Protein AF-A0A6G0XNE3-F1 (afdb_monomer)

Secondary structure (DSSP, 8-state):
--SSS-S-TT-S--TTT-HHHHHHHHHHHHHHHHHHHHHHHT-SSPPPHHHHHHHHHHHHHHHHHHHHHHHHHHHHHGGG--TTS-HHHHHHHHHHHHHHHHHHHHHHHHHHHHHHHHHTT-HHHHSTT--TTTTPHHHHHHHHHHHHHHHHHHHHHHHHHHHHTHHHHHHHHHHHHGGGTT-HHHHHHIIIIIHHHHHHHHHHHHHHHHHHHHHHHHS-------------------------

InterPro domains:
  IPR022127 Store-operated calcium entry regulator STIMATE/YPL162C [PF12400] (88-213)
  IPR022127 Store-operated calcium entry regulator STIMATE/YPL162C [PTHR31735] (9-216)

Radius of gyration: 27.49 Å; Cα contacts (8 Å, |Δi|>4): 125; chains: 1; bounding box: 91×37×98 Å

Sequence (244 aa):
MDRIRYMDEHDKCLLLTDGFSRCIQLLLGVCAIGVLFVKREMETPKRRFNVWMFDVSKQGLGALFVHVVNIFLSILMTERSSADDDECAIYFVTFLIDVTLGTVLVLIFLTQVKHLAKFMGWTSIIESGEYGSPPQIIIWLKQFASYLVILIAMKFVVTVLVYVLYVPLAEGSTYIFSIFHHHRHAELVVVMILGPCVVNIVQFWVLDNYLKHVVSLSKPTSPIRVPADDSLDTDTSSTTPLLL

Structure (mmCIF, N/CA/C/O backbone):
data_AF-A0A6G0XNE3-F1
#
_entry.id   AF-A0A6G0XNE3-F1
#
loop_
_atom_site.group_PDB
_atom_site.id
_atom_site.type_symbol
_atom_site.label_atom_id
_atom_site.label_alt_id
_atom_site.label_comp_id
_atom_site.label_asym_id
_atom_site.label_entity_id
_atom_site.label_seq_id
_atom_site.pdbx_PDB_ins_code
_atom_site.Cartn_x
_atom_site.Cartn_y
_atom_site.Cartn_z
_atom_site.occupancy
_atom_site.B_iso_or_equiv
_atom_site.auth_seq_id
_atom_site.auth_comp_id
_atom_site.auth_asym_id
_atom_site.auth_atom_id
_atom_site.pdbx_PDB_model_num
ATOM 1 N N . MET A 1 1 ? 28.580 22.413 -32.127 1.00 42.66 1 MET A N 1
ATOM 2 C CA . MET A 1 1 ? 27.678 23.082 -31.173 1.00 42.66 1 MET A CA 1
ATOM 3 C C . MET A 1 1 ? 26.216 22.723 -31.458 1.00 42.66 1 MET A C 1
ATOM 5 O O . MET A 1 1 ? 25.368 23.562 -31.245 1.00 42.66 1 MET A O 1
ATOM 9 N N . ASP A 1 2 ? 25.897 21.473 -31.841 1.00 43.88 2 ASP A N 1
ATOM 10 C CA . ASP A 1 2 ? 24.518 21.060 -32.179 1.00 43.88 2 ASP A CA 1
ATOM 11 C C . ASP A 1 2 ? 24.254 19.590 -31.802 1.00 43.88 2 ASP A C 1
ATOM 13 O O . ASP A 1 2 ? 24.014 18.731 -32.642 1.00 43.88 2 ASP A O 1
ATOM 17 N N . ARG A 1 3 ? 24.344 19.277 -30.504 1.00 39.25 3 ARG A N 1
ATOM 18 C CA . ARG A 1 3 ? 23.878 17.997 -29.926 1.00 39.25 3 ARG A CA 1
ATOM 19 C C . ARG A 1 3 ? 23.020 18.236 -28.673 1.00 39.25 3 ARG A C 1
ATOM 21 O O . ARG A 1 3 ? 23.044 17.448 -27.743 1.00 39.25 3 ARG A O 1
ATOM 28 N N . ILE A 1 4 ? 22.337 19.386 -28.616 1.00 46.09 4 ILE A N 1
ATOM 29 C CA . ILE A 1 4 ? 21.565 19.837 -27.438 1.00 46.09 4 ILE A CA 1
ATOM 30 C C . ILE A 1 4 ? 20.092 20.152 -27.800 1.00 46.09 4 ILE A C 1
ATOM 32 O O . ILE A 1 4 ? 19.310 20.517 -26.938 1.00 46.09 4 ILE A O 1
ATOM 36 N N . ARG A 1 5 ? 19.655 19.973 -29.060 1.00 41.16 5 ARG A N 1
ATOM 37 C CA . ARG A 1 5 ? 18.297 20.374 -29.507 1.00 41.16 5 ARG A CA 1
ATOM 38 C C . ARG A 1 5 ? 17.442 19.251 -30.128 1.00 41.16 5 ARG A C 1
ATOM 40 O O . ARG A 1 5 ? 16.436 19.546 -30.750 1.00 41.16 5 ARG A O 1
ATOM 47 N N . TYR A 1 6 ? 17.822 17.981 -29.980 1.00 38.50 6 TYR A N 1
ATOM 48 C CA . TYR A 1 6 ? 17.061 16.845 -30.544 1.00 38.50 6 TYR A CA 1
ATOM 49 C C . TYR A 1 6 ? 16.832 15.689 -29.556 1.00 38.50 6 TYR A C 1
ATOM 51 O O . TYR A 1 6 ? 16.434 14.604 -29.963 1.00 38.50 6 TYR A O 1
ATOM 59 N N . MET A 1 7 ? 17.087 15.911 -28.262 1.00 36.56 7 MET A N 1
ATOM 60 C CA . MET A 1 7 ? 16.507 15.072 -27.210 1.00 36.56 7 MET A CA 1
ATOM 61 C C . MET A 1 7 ? 15.186 15.726 -26.833 1.00 36.56 7 MET A C 1
ATOM 63 O O . MET A 1 7 ? 15.129 16.689 -26.072 1.00 36.56 7 MET A O 1
ATOM 67 N N . ASP A 1 8 ? 14.208 15.261 -27.591 1.00 37.06 8 ASP A N 1
ATOM 68 C CA . ASP A 1 8 ? 12.788 15.540 -27.621 1.00 37.06 8 ASP A CA 1
ATOM 69 C C . ASP A 1 8 ? 12.174 15.912 -26.262 1.00 37.06 8 ASP A C 1
ATOM 71 O O . ASP A 1 8 ? 12.510 15.359 -25.214 1.00 37.06 8 ASP A O 1
ATOM 75 N N . GLU A 1 9 ? 11.210 16.830 -26.298 1.00 41.34 9 GLU A N 1
ATOM 76 C CA . GLU A 1 9 ? 10.396 17.277 -25.161 1.00 41.34 9 GLU A CA 1
ATOM 77 C C . GLU A 1 9 ? 9.498 16.166 -24.563 1.00 41.34 9 GLU A C 1
ATOM 79 O O . GLU A 1 9 ? 8.674 16.445 -23.692 1.00 41.34 9 GLU A O 1
ATOM 84 N N . HIS A 1 10 ? 9.672 14.909 -24.980 1.00 42.53 10 HIS A N 1
ATOM 85 C CA . HIS A 1 10 ? 8.890 13.747 -24.562 1.00 42.53 10 HIS A CA 1
ATOM 86 C C . HIS A 1 10 ? 9.431 12.983 -23.338 1.00 42.53 10 HIS A C 1
ATOM 88 O O . HIS A 1 10 ? 8.663 12.233 -22.740 1.00 42.53 10 HIS A O 1
ATOM 94 N N . ASP A 1 11 ? 10.669 13.224 -22.889 1.00 41.00 11 ASP A N 1
ATOM 95 C CA . ASP A 1 11 ? 11.307 12.432 -21.814 1.00 41.00 11 ASP A CA 1
ATOM 96 C C . ASP A 1 11 ? 11.514 13.205 -20.501 1.00 41.00 11 ASP A C 1
ATOM 98 O O . ASP A 1 11 ? 12.483 13.013 -19.763 1.00 41.00 11 ASP A O 1
ATOM 102 N N . LYS A 1 12 ? 10.591 14.102 -20.147 1.00 41.53 12 LYS A N 1
ATOM 103 C CA . LYS A 1 12 ? 10.475 14.516 -18.741 1.00 41.53 12 LYS A CA 1
ATOM 104 C C . LYS A 1 12 ? 9.576 13.514 -18.047 1.00 41.53 12 LYS A C 1
ATOM 106 O O . LYS A 1 12 ? 8.375 13.549 -18.275 1.00 41.53 12 LYS A O 1
ATOM 111 N N . CYS A 1 13 ? 10.163 12.663 -17.202 1.00 50.88 13 CYS A N 1
ATOM 112 C CA . CYS A 1 13 ? 9.479 11.741 -16.292 1.00 50.88 13 CYS A CA 1
ATOM 113 C C . CYS A 1 13 ? 8.189 12.380 -15.729 1.00 50.88 13 CYS A C 1
ATOM 115 O O . CYS A 1 13 ? 8.207 13.187 -14.796 1.00 50.88 13 CYS A O 1
ATOM 117 N N . LEU A 1 14 ? 7.060 12.066 -16.372 1.00 48.09 14 LEU A N 1
ATOM 118 C CA . LEU A 1 14 ? 5.785 12.796 -16.293 1.00 48.09 14 LEU A CA 1
ATOM 119 C C . LEU A 1 14 ? 4.886 12.252 -15.171 1.00 48.09 14 LEU A C 1
ATOM 121 O O . LEU A 1 14 ? 3.676 12.471 -15.145 1.00 48.09 14 LEU A O 1
ATOM 125 N N . LEU A 1 15 ? 5.492 11.544 -14.217 1.00 48.34 15 LEU A N 1
ATOM 126 C CA . LEU A 1 15 ? 4.816 10.725 -13.211 1.00 48.34 15 LEU A CA 1
ATOM 127 C C . LEU A 1 15 ? 4.037 11.566 -12.177 1.00 48.34 15 LEU A C 1
ATOM 129 O O . LEU A 1 15 ? 3.057 11.090 -11.604 1.00 48.34 15 LEU A O 1
ATOM 133 N N . LEU A 1 16 ? 4.420 12.836 -11.982 1.00 43.28 16 LEU A N 1
ATOM 134 C CA . LEU A 1 16 ? 3.799 13.754 -11.012 1.00 43.28 16 LEU A CA 1
ATOM 135 C C . LEU A 1 16 ? 2.975 14.894 -11.637 1.00 43.28 16 LEU A C 1
ATOM 137 O O . LEU A 1 16 ? 2.116 15.470 -10.965 1.00 43.28 16 LEU A O 1
ATOM 141 N N . THR A 1 17 ? 3.202 15.241 -12.906 1.00 47.09 17 THR A N 1
ATOM 142 C CA . THR A 1 17 ? 2.634 16.472 -13.491 1.00 47.09 17 THR A CA 1
ATOM 143 C C . THR A 1 17 ? 1.453 16.209 -14.423 1.00 47.09 17 THR A C 1
ATOM 145 O O . THR A 1 17 ? 0.599 17.093 -14.561 1.00 47.09 17 THR A O 1
ATOM 148 N N . ASP A 1 18 ? 1.312 14.997 -14.966 1.00 66.38 18 ASP A N 1
ATOM 149 C CA . ASP A 1 18 ? 0.219 14.689 -15.887 1.00 66.38 18 ASP A CA 1
ATOM 150 C C . ASP A 1 18 ? -1.149 14.642 -15.180 1.00 66.38 18 ASP A C 1
ATOM 152 O O . ASP A 1 18 ? -1.324 14.016 -14.129 1.00 66.38 18 ASP A O 1
ATOM 156 N N . GLY A 1 19 ? -2.149 15.308 -15.762 1.00 73.75 19 GLY A N 1
ATOM 157 C CA . GLY A 1 19 ? -3.532 15.269 -15.275 1.00 73.75 19 GLY A CA 1
ATOM 158 C C . GLY A 1 19 ? -4.128 13.865 -15.329 1.00 73.75 19 GLY A C 1
ATOM 159 O O . GLY A 1 19 ? -4.957 13.513 -14.488 1.00 73.75 19 GLY A O 1
ATOM 160 N N . PHE A 1 20 ? -3.646 13.046 -16.263 1.00 74.81 20 PHE A N 1
ATOM 161 C CA . PHE A 1 20 ? -4.049 11.656 -16.409 1.00 74.81 20 PHE A CA 1
ATOM 162 C C . PHE A 1 20 ? -3.670 10.800 -15.190 1.00 74.81 20 PHE A C 1
ATOM 164 O O . PHE A 1 20 ? -4.536 10.137 -14.621 1.00 74.81 20 PHE A O 1
ATOM 171 N N . SER A 1 21 ? -2.422 10.883 -14.712 1.00 73.06 21 SER A N 1
ATOM 172 C CA . SER A 1 21 ? -1.950 10.134 -13.532 1.00 73.06 21 SER A CA 1
ATOM 173 C C . SER A 1 21 ? -2.769 10.466 -12.276 1.00 73.06 21 SER A C 1
ATOM 175 O O . SER A 1 21 ? -3.230 9.572 -11.561 1.00 73.06 21 SER A O 1
ATOM 177 N N . ARG A 1 22 ? -3.067 11.757 -12.059 1.00 79.75 22 ARG A N 1
ATOM 178 C CA . ARG A 1 22 ? -3.936 12.205 -10.954 1.00 79.75 22 ARG A CA 1
ATOM 179 C C . ARG A 1 22 ? -5.356 11.651 -11.067 1.00 79.75 22 ARG A C 1
ATOM 181 O O . ARG A 1 22 ? -5.943 11.271 -10.056 1.00 79.75 22 ARG A O 1
ATOM 188 N N . CYS A 1 23 ? -5.901 11.589 -12.281 1.00 83.75 23 CYS A N 1
ATOM 189 C CA . CYS A 1 23 ? -7.219 11.010 -12.534 1.00 83.75 23 CYS A CA 1
ATOM 190 C C . CYS A 1 23 ? -7.255 9.519 -12.170 1.00 83.75 23 CYS A C 1
ATOM 192 O O . CYS A 1 23 ? -8.154 9.087 -11.450 1.00 83.75 23 CYS A O 1
ATOM 194 N N . ILE A 1 24 ? -6.246 8.749 -12.589 1.00 81.25 24 ILE A N 1
ATOM 195 C CA . ILE A 1 24 ? -6.140 7.318 -12.272 1.00 81.25 24 ILE A CA 1
ATOM 196 C C . ILE A 1 24 ? -5.999 7.087 -10.765 1.00 81.25 24 ILE A C 1
ATOM 198 O O . ILE A 1 24 ? -6.706 6.248 -10.210 1.00 81.25 24 ILE A O 1
ATOM 202 N N . GLN A 1 25 ? -5.152 7.852 -10.074 1.00 83.25 25 GLN A N 1
ATOM 203 C CA . GLN A 1 25 ? -5.008 7.746 -8.618 1.00 83.25 25 GLN A CA 1
ATOM 204 C C . GLN A 1 25 ? -6.313 8.060 -7.878 1.00 83.25 25 GLN A C 1
ATOM 206 O O . GLN A 1 25 ? -6.687 7.341 -6.949 1.00 83.25 25 GLN A O 1
ATOM 211 N N . LEU A 1 26 ? -7.036 9.100 -8.306 1.00 85.94 26 LEU A N 1
ATOM 212 C CA . LEU A 1 26 ? -8.335 9.437 -7.729 1.00 85.94 26 LEU A CA 1
ATOM 213 C C . LEU A 1 26 ? -9.356 8.322 -7.978 1.00 85.94 26 LEU A C 1
ATOM 215 O O . LEU A 1 26 ? -10.065 7.927 -7.054 1.00 85.94 26 LEU A O 1
ATOM 219 N N . LEU A 1 27 ? -9.403 7.788 -9.200 1.00 86.31 27 LEU A N 1
ATOM 220 C CA . LEU A 1 27 ? -10.291 6.690 -9.567 1.00 86.31 27 LEU A CA 1
ATOM 221 C C . LEU A 1 27 ? -10.014 5.444 -8.719 1.00 86.31 27 LEU A C 1
ATOM 223 O O . LEU A 1 27 ? -10.947 4.871 -8.161 1.00 86.31 27 LEU A O 1
ATOM 227 N N . LEU A 1 28 ? -8.744 5.069 -8.550 1.00 85.44 28 LEU A N 1
ATOM 228 C CA . LEU A 1 28 ? -8.327 3.965 -7.682 1.00 85.44 28 LEU A CA 1
ATOM 229 C C . LEU A 1 28 ? -8.783 4.182 -6.235 1.00 85.44 28 LEU A C 1
ATOM 231 O O . LEU A 1 28 ? -9.315 3.262 -5.614 1.00 85.44 28 LEU A O 1
ATOM 235 N N . GLY A 1 29 ? -8.634 5.403 -5.713 1.00 87.56 29 GLY A N 1
ATOM 236 C CA . GLY A 1 29 ? -9.112 5.771 -4.380 1.00 87.56 29 GLY A CA 1
ATOM 237 C C . GLY A 1 29 ? -10.631 5.640 -4.237 1.00 87.56 29 GLY A C 1
ATOM 238 O O . GLY A 1 29 ? -11.112 5.057 -3.264 1.00 87.56 29 GLY A O 1
ATOM 239 N N . VAL A 1 30 ? -11.394 6.117 -5.225 1.00 90.06 30 VAL A N 1
ATOM 240 C CA . VAL A 1 30 ? -12.862 5.995 -5.253 1.00 90.06 30 VAL A CA 1
ATOM 241 C C . VAL A 1 30 ? -13.288 4.529 -5.320 1.00 90.06 30 VAL A C 1
ATOM 243 O O . VAL A 1 30 ? -14.157 4.116 -4.553 1.00 90.06 30 VAL A O 1
ATOM 246 N N . CYS A 1 31 ? -12.658 3.725 -6.178 1.00 88.69 31 CYS A N 1
ATOM 247 C CA . CYS A 1 31 ? -12.924 2.292 -6.275 1.00 88.69 31 CYS A CA 1
ATOM 248 C C . CYS A 1 31 ? -12.619 1.569 -4.956 1.00 88.69 31 CYS A C 1
ATOM 250 O O . CYS A 1 31 ? -13.449 0.791 -4.487 1.00 88.69 31 CYS A O 1
ATOM 252 N N . ALA A 1 32 ? -11.480 1.856 -4.320 1.00 87.62 32 ALA A N 1
ATOM 253 C CA . ALA A 1 32 ? -11.099 1.254 -3.043 1.00 87.62 32 ALA A CA 1
ATOM 254 C C . ALA A 1 32 ? -12.105 1.583 -1.927 1.00 87.62 32 ALA A C 1
ATOM 256 O O . ALA A 1 32 ? -12.583 0.683 -1.234 1.00 87.62 32 ALA A O 1
ATOM 257 N N . ILE A 1 33 ? -12.489 2.856 -1.786 1.00 89.88 33 ILE A N 1
ATOM 258 C CA . ILE A 1 33 ? -13.504 3.278 -0.808 1.00 89.88 33 ILE A CA 1
ATOM 259 C C . ILE A 1 33 ? -14.860 2.638 -1.131 1.00 89.88 33 ILE A C 1
ATOM 261 O O . ILE A 1 33 ? -15.540 2.159 -0.223 1.00 89.88 33 ILE A O 1
ATOM 265 N N . GLY A 1 34 ? -15.236 2.584 -2.411 1.00 91.31 34 GLY A N 1
ATOM 266 C CA . GLY A 1 34 ? -16.466 1.950 -2.881 1.00 91.31 34 GLY A CA 1
ATOM 267 C C . GLY A 1 34 ? -16.545 0.472 -2.501 1.00 91.31 34 GLY A C 1
ATOM 268 O O . GLY A 1 34 ? -17.552 0.042 -1.941 1.00 91.31 34 GLY A O 1
ATOM 269 N N . VAL A 1 35 ? -15.468 -0.293 -2.708 1.00 89.75 35 VAL A N 1
ATOM 270 C CA . VAL A 1 35 ? -15.396 -1.706 -2.294 1.00 89.75 35 VAL A CA 1
ATOM 271 C C . VAL A 1 35 ? -15.549 -1.846 -0.780 1.00 89.75 35 VAL A C 1
ATOM 273 O O . VAL A 1 35 ? -16.323 -2.685 -0.323 1.00 89.75 35 VAL A O 1
ATOM 276 N N . LEU A 1 36 ? -14.869 -1.015 0.015 1.00 89.62 36 LEU A N 1
ATOM 277 C CA . LEU A 1 36 ? -14.983 -1.051 1.480 1.00 89.62 36 LEU A CA 1
ATOM 278 C C . LEU A 1 36 ? -16.383 -0.657 1.972 1.00 89.62 36 LEU A C 1
ATOM 280 O O . LEU A 1 36 ? -16.854 -1.179 2.986 1.00 89.62 36 LEU A O 1
ATOM 284 N N . PHE A 1 37 ? -17.062 0.239 1.257 1.00 92.12 37 PHE A N 1
ATOM 285 C CA . PHE A 1 37 ? -18.440 0.618 1.546 1.00 92.12 37 PHE A CA 1
ATOM 286 C C . PHE A 1 37 ? -19.418 -0.516 1.221 1.00 92.12 37 PHE A C 1
ATOM 288 O O . PHE A 1 37 ? -20.213 -0.894 2.078 1.00 92.12 37 PHE A O 1
ATOM 295 N N . VAL A 1 38 ? -19.327 -1.117 0.030 1.00 91.25 38 VAL A N 1
ATOM 296 C CA . VAL A 1 38 ? -20.145 -2.287 -0.345 1.00 91.25 38 VAL A CA 1
ATOM 297 C C . VAL A 1 38 ? -19.921 -3.422 0.647 1.00 91.25 38 VAL A C 1
ATOM 299 O O . VAL A 1 38 ? -20.878 -3.995 1.164 1.00 91.25 38 VAL A O 1
ATOM 302 N N . LYS A 1 39 ? -18.659 -3.691 0.991 1.00 89.19 39 LYS A N 1
ATOM 303 C CA . LYS A 1 39 ? -18.300 -4.690 1.992 1.00 89.19 39 LYS A CA 1
ATOM 304 C C . LYS A 1 39 ? -18.997 -4.426 3.320 1.00 89.19 39 LYS A C 1
ATOM 306 O O . LYS A 1 39 ? -19.573 -5.359 3.865 1.00 89.19 39 LYS A O 1
ATOM 311 N N . ARG A 1 40 ? -18.991 -3.179 3.811 1.00 90.50 40 ARG A N 1
ATOM 312 C CA . ARG A 1 40 ? -19.693 -2.773 5.039 1.00 90.50 40 ARG A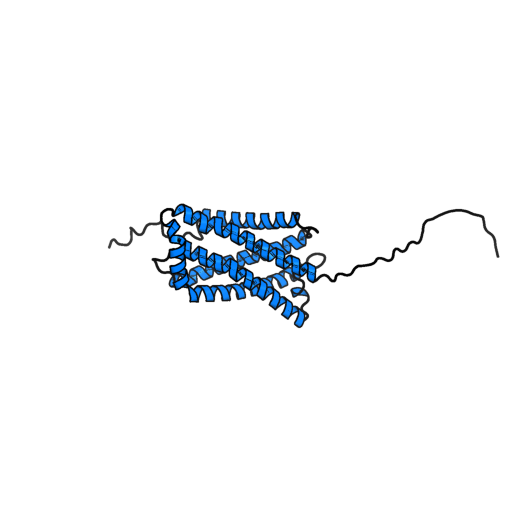 CA 1
ATOM 313 C C . ARG A 1 40 ? -21.185 -3.112 4.989 1.00 90.50 40 ARG A C 1
ATOM 315 O O . ARG A 1 40 ? -21.732 -3.576 5.987 1.00 90.50 40 ARG A O 1
ATOM 322 N N . GLU A 1 41 ? -21.846 -2.847 3.866 1.00 89.62 41 GLU A N 1
ATOM 323 C CA . GLU A 1 41 ? -23.276 -3.135 3.686 1.00 89.62 41 GLU A CA 1
ATOM 324 C C . GLU A 1 41 ? -23.573 -4.641 3.676 1.00 89.62 41 GLU A C 1
ATOM 326 O O . GLU A 1 41 ? -24.639 -5.057 4.121 1.00 89.62 41 GLU A O 1
ATOM 331 N N . MET A 1 42 ? -22.609 -5.460 3.251 1.00 88.81 42 MET A N 1
ATOM 332 C CA . MET A 1 42 ? -22.695 -6.922 3.292 1.00 88.81 42 MET A CA 1
ATOM 333 C C . MET A 1 42 ? -22.342 -7.522 4.666 1.00 88.81 42 MET A C 1
ATOM 335 O O . MET A 1 42 ? -22.452 -8.733 4.854 1.00 88.81 42 MET A O 1
ATOM 339 N N . GLU A 1 43 ? -21.897 -6.724 5.643 1.00 84.50 43 GLU A N 1
ATOM 340 C CA . GLU A 1 43 ? -21.526 -7.239 6.964 1.00 84.50 43 GLU A CA 1
ATOM 341 C C . GLU A 1 43 ? -22.746 -7.545 7.840 1.00 84.50 43 GLU A C 1
ATOM 343 O O . GLU A 1 43 ? -23.565 -6.675 8.134 1.00 84.50 43 GLU A O 1
ATOM 348 N N . THR A 1 44 ? -22.787 -8.758 8.390 1.00 80.75 44 THR A N 1
ATOM 349 C CA . THR A 1 44 ? -23.731 -9.165 9.440 1.00 80.75 44 THR A CA 1
ATOM 350 C C . THR A 1 44 ? -22.973 -9.540 10.725 1.00 80.75 44 THR A C 1
ATOM 352 O O . THR A 1 44 ? -22.249 -10.538 10.702 1.00 80.75 44 THR A O 1
ATOM 355 N N . PRO A 1 45 ? -23.103 -8.801 11.851 1.00 83.38 45 PRO A N 1
ATOM 356 C CA . PRO A 1 45 ? -23.804 -7.524 12.030 1.00 83.38 45 PRO A CA 1
ATOM 357 C C . PRO A 1 45 ? -23.039 -6.332 11.427 1.00 83.38 45 PRO A C 1
ATOM 359 O O . PRO A 1 45 ? -21.807 -6.311 11.391 1.00 83.38 45 PRO A O 1
ATOM 362 N N . LYS A 1 46 ? -23.782 -5.307 11.001 1.00 83.31 46 LYS A N 1
ATOM 363 C CA . LYS A 1 46 ? -23.245 -4.118 10.326 1.00 83.31 46 LYS A CA 1
ATOM 364 C C . LYS A 1 46 ? -22.444 -3.224 11.278 1.00 83.31 46 LYS A C 1
ATOM 366 O O . LYS A 1 46 ? -22.961 -2.786 12.311 1.00 83.31 46 LYS A O 1
ATOM 371 N N . ARG A 1 47 ? -21.196 -2.884 10.922 1.00 82.81 47 ARG A N 1
ATOM 372 C CA . ARG A 1 47 ? -20.353 -1.979 11.728 1.00 82.81 47 ARG A CA 1
ATOM 373 C C . ARG A 1 47 ? -20.946 -0.564 11.778 1.00 82.81 47 ARG A C 1
ATOM 375 O O . ARG A 1 47 ? -21.375 0.004 10.762 1.00 82.81 47 ARG A O 1
ATOM 382 N N . ARG A 1 48 ? -20.940 0.039 12.974 1.00 86.31 48 ARG A N 1
ATOM 383 C CA . ARG A 1 48 ? -21.365 1.435 13.186 1.00 86.31 48 ARG A CA 1
ATOM 384 C C . ARG A 1 48 ? -20.575 2.359 12.259 1.00 86.31 48 ARG A C 1
ATOM 386 O O . ARG A 1 48 ? -19.356 2.236 12.164 1.00 86.31 48 ARG A O 1
ATOM 393 N N . PHE A 1 49 ? -21.271 3.281 11.594 1.00 86.56 49 PHE A N 1
ATOM 394 C CA . PHE A 1 49 ? -20.681 4.127 10.551 1.00 86.56 49 PHE A CA 1
ATOM 395 C C . PHE A 1 49 ? -19.472 4.925 11.052 1.00 86.56 49 PHE A C 1
ATOM 397 O O . PHE A 1 49 ? -18.443 4.949 10.391 1.00 86.56 49 PHE A O 1
ATOM 404 N N . ASN A 1 50 ? -19.555 5.484 12.262 1.00 85.81 50 ASN A N 1
ATOM 405 C CA . ASN A 1 50 ? -18.467 6.277 12.836 1.00 85.81 50 ASN A CA 1
ATOM 406 C C . ASN A 1 50 ? -17.180 5.453 12.990 1.00 85.81 50 ASN A C 1
ATOM 408 O O . ASN A 1 50 ? -16.118 5.899 12.579 1.00 85.81 50 ASN A O 1
ATOM 412 N N . VAL A 1 51 ? -17.280 4.230 13.525 1.00 84.81 51 VAL A N 1
ATOM 413 C CA . VAL A 1 51 ? -16.128 3.328 13.713 1.00 84.81 51 VAL A CA 1
ATOM 414 C C . VAL A 1 51 ? -15.532 2.937 12.363 1.00 84.81 51 VAL A C 1
ATOM 416 O O . VAL A 1 51 ? -14.324 3.033 12.175 1.00 84.81 51 VAL A O 1
ATOM 419 N N . TRP A 1 52 ? -16.390 2.575 11.404 1.00 88.31 52 TRP A N 1
ATOM 420 C CA . TRP A 1 52 ? -15.961 2.268 10.041 1.00 88.31 52 TRP A CA 1
ATOM 421 C C . TRP A 1 52 ? -15.216 3.444 9.399 1.00 88.31 52 TRP A C 1
ATOM 423 O O . TRP A 1 52 ? -14.148 3.244 8.833 1.00 88.31 52 TRP A O 1
ATOM 433 N N . MET A 1 53 ? -15.714 4.674 9.549 1.00 89.56 53 MET A N 1
ATOM 434 C CA . MET A 1 53 ? -15.059 5.860 8.996 1.00 89.56 53 MET A CA 1
ATOM 435 C C . MET A 1 53 ? -13.668 6.077 9.602 1.00 89.56 53 MET A C 1
ATOM 437 O O . MET A 1 53 ? -12.730 6.401 8.878 1.00 89.56 53 MET A O 1
ATOM 441 N N . PHE A 1 54 ? -13.506 5.858 10.909 1.00 87.94 54 PHE A N 1
ATOM 442 C CA . PHE A 1 54 ? -12.201 5.935 11.569 1.00 87.94 54 PHE A CA 1
ATOM 443 C C . PHE A 1 54 ? -11.236 4.823 11.121 1.00 87.94 54 PHE A C 1
ATOM 445 O O . PHE A 1 54 ? -10.036 5.072 11.018 1.00 87.94 54 PHE A O 1
ATOM 452 N N . ASP A 1 55 ? -11.723 3.613 10.838 1.00 87.69 55 ASP A N 1
ATOM 453 C CA . ASP A 1 55 ? -10.889 2.515 10.328 1.00 87.69 55 ASP A CA 1
ATOM 454 C C . ASP A 1 55 ? -10.459 2.757 8.874 1.00 87.69 55 ASP A C 1
ATOM 456 O O . ASP A 1 55 ? -9.283 2.608 8.532 1.00 87.69 55 ASP A O 1
ATOM 460 N N . VAL A 1 56 ? -11.396 3.182 8.024 1.00 90.69 56 VAL A N 1
ATOM 461 C CA . VAL A 1 56 ? -11.133 3.516 6.618 1.00 90.69 56 VAL A CA 1
ATOM 462 C C . VAL A 1 56 ? -10.223 4.735 6.510 1.00 90.69 56 VAL A C 1
ATOM 464 O O . VAL A 1 56 ? -9.318 4.739 5.679 1.00 90.69 56 VAL A O 1
ATOM 467 N N . SER A 1 57 ? -10.379 5.742 7.376 1.00 91.69 57 SER A N 1
ATOM 468 C CA . SER A 1 57 ? -9.494 6.911 7.365 1.00 91.69 57 SER A CA 1
ATOM 469 C C . SER A 1 57 ? -8.048 6.553 7.713 1.00 91.69 57 SER A C 1
ATOM 471 O O . SER A 1 57 ? -7.140 7.108 7.099 1.00 91.69 57 SER A O 1
ATOM 473 N N . LYS A 1 58 ? -7.796 5.587 8.613 1.00 90.75 58 LYS A N 1
ATOM 474 C CA . LYS A 1 58 ? -6.426 5.086 8.860 1.00 90.75 58 LYS A CA 1
ATOM 475 C C . LYS A 1 58 ? -5.840 4.413 7.629 1.00 90.75 58 LYS A C 1
ATOM 477 O O . LYS A 1 58 ? -4.678 4.653 7.321 1.00 90.75 58 LYS A O 1
ATOM 482 N N . GLN A 1 59 ? -6.624 3.579 6.943 1.00 91.44 59 GLN A N 1
ATOM 483 C CA . GLN A 1 59 ? -6.172 2.898 5.727 1.00 91.44 59 GLN A CA 1
ATOM 484 C C . GLN A 1 59 ? -5.879 3.908 4.614 1.00 91.44 59 GLN A C 1
ATOM 486 O O . GLN A 1 59 ? -4.815 3.846 4.006 1.00 91.44 59 GLN A O 1
ATOM 491 N N . GLY A 1 60 ? -6.765 4.885 4.405 1.00 92.31 60 GLY A N 1
ATOM 492 C CA . GLY A 1 60 ? -6.583 5.939 3.406 1.00 92.31 60 GLY A CA 1
ATOM 493 C C . GLY A 1 60 ? -5.375 6.833 3.695 1.00 92.31 60 GLY A C 1
ATOM 494 O O . GLY A 1 60 ? -4.538 7.037 2.820 1.00 92.31 60 GLY A O 1
ATOM 495 N N . LEU A 1 61 ? -5.231 7.322 4.931 1.00 94.38 61 LEU A N 1
ATOM 496 C CA . LEU A 1 61 ? -4.074 8.138 5.320 1.00 94.38 61 LEU A CA 1
ATOM 497 C C . LEU A 1 61 ? -2.769 7.332 5.331 1.00 94.38 61 LEU A C 1
ATOM 499 O O . LEU A 1 61 ? -1.719 7.872 4.997 1.00 94.38 61 LEU A O 1
ATOM 503 N N . GLY A 1 62 ? -2.825 6.044 5.675 1.00 94.25 62 GLY A N 1
ATOM 504 C CA . GLY A 1 62 ? -1.686 5.133 5.578 1.00 94.25 62 GLY A CA 1
ATOM 505 C C . GLY A 1 62 ? -1.250 4.895 4.132 1.00 94.25 62 GLY A C 1
ATOM 506 O O . GLY A 1 62 ? -0.062 4.973 3.835 1.00 94.25 62 GLY A O 1
ATOM 507 N N . ALA A 1 63 ? -2.199 4.680 3.217 1.00 92.00 63 ALA A N 1
ATOM 508 C CA . ALA A 1 63 ? -1.919 4.549 1.788 1.00 92.00 63 ALA A CA 1
ATOM 509 C C . ALA A 1 63 ? -1.319 5.839 1.211 1.00 92.00 63 ALA A C 1
ATOM 511 O O . ALA A 1 63 ? -0.331 5.781 0.482 1.00 92.00 63 ALA A O 1
ATOM 512 N N . LEU A 1 64 ? -1.851 7.003 1.598 1.00 92.38 64 LEU A N 1
ATOM 513 C CA . LEU A 1 64 ? -1.281 8.299 1.230 1.00 92.38 64 LEU A CA 1
ATOM 514 C C . LEU A 1 64 ? 0.153 8.459 1.756 1.00 92.38 64 LEU A C 1
ATOM 516 O O . LEU A 1 64 ? 1.033 8.899 1.021 1.00 92.38 64 LEU A O 1
ATOM 520 N N . PHE A 1 65 ? 0.406 8.073 3.007 1.00 94.88 65 PHE A N 1
ATOM 521 C CA . PHE A 1 65 ? 1.746 8.111 3.589 1.00 94.88 65 PHE A CA 1
ATOM 522 C C . PHE A 1 65 ? 2.730 7.224 2.812 1.00 94.88 65 PHE A C 1
ATOM 524 O O . PHE A 1 65 ? 3.794 7.694 2.413 1.00 94.88 65 PHE A O 1
ATOM 531 N N . VAL A 1 66 ? 2.366 5.966 2.540 1.00 93.38 66 VAL A N 1
ATOM 532 C CA . VAL A 1 66 ? 3.205 5.044 1.755 1.00 93.38 66 VAL A CA 1
ATOM 533 C C . VAL A 1 66 ? 3.434 5.577 0.343 1.00 93.38 66 VAL A C 1
ATOM 535 O O . VAL A 1 66 ? 4.553 5.504 -0.152 1.00 93.38 66 VAL A O 1
ATOM 538 N N . HIS A 1 67 ? 2.420 6.170 -0.288 1.00 89.31 67 HIS A N 1
ATOM 539 C CA . HIS A 1 67 ? 2.557 6.790 -1.604 1.00 89.31 67 HIS A CA 1
ATOM 540 C C . HIS A 1 67 ? 3.602 7.918 -1.613 1.00 89.31 67 HIS A C 1
ATOM 542 O O . HIS A 1 67 ? 4.468 7.947 -2.487 1.00 89.31 67 HIS A O 1
ATOM 548 N N . VAL A 1 68 ? 3.583 8.802 -0.612 1.00 89.94 68 VAL A N 1
ATOM 549 C CA . VAL A 1 68 ? 4.596 9.861 -0.464 1.00 89.94 68 VAL A CA 1
ATOM 550 C C . VAL A 1 68 ? 5.992 9.266 -0.260 1.00 89.94 68 VAL A C 1
ATOM 552 O O . VAL A 1 68 ? 6.952 9.718 -0.883 1.00 89.94 68 VAL A O 1
ATOM 555 N N . VAL A 1 69 ? 6.113 8.220 0.563 1.00 90.94 69 VAL A N 1
ATOM 556 C CA . VAL A 1 69 ? 7.390 7.518 0.766 1.00 90.94 69 VAL A CA 1
ATOM 557 C C . VAL A 1 69 ? 7.869 6.850 -0.528 1.00 90.94 69 VAL A C 1
ATOM 559 O O . VAL A 1 69 ? 9.057 6.910 -0.825 1.00 90.94 69 VAL A O 1
ATOM 562 N N . ASN A 1 70 ? 6.973 6.274 -1.334 1.00 89.31 70 ASN A N 1
ATOM 563 C CA . ASN A 1 70 ? 7.306 5.690 -2.637 1.00 89.31 70 ASN A CA 1
ATOM 564 C C . ASN A 1 70 ? 7.896 6.726 -3.591 1.00 89.31 70 ASN A C 1
ATOM 566 O O . ASN A 1 70 ? 8.907 6.439 -4.219 1.00 89.31 70 ASN A O 1
ATOM 570 N N . ILE A 1 71 ? 7.310 7.925 -3.659 1.00 85.62 71 ILE A N 1
ATOM 571 C CA . ILE A 1 71 ? 7.837 9.027 -4.479 1.00 85.62 71 ILE A CA 1
ATOM 572 C C . ILE A 1 71 ? 9.229 9.448 -3.996 1.00 85.62 71 ILE A C 1
ATOM 574 O O . ILE A 1 71 ? 10.139 9.661 -4.793 1.00 85.62 71 ILE A O 1
ATOM 578 N N . PHE A 1 72 ? 9.418 9.567 -2.681 1.00 86.38 72 PHE A N 1
ATOM 579 C CA . PHE A 1 72 ? 10.727 9.910 -2.133 1.00 86.38 72 PHE A CA 1
ATOM 580 C C . PHE A 1 72 ? 11.779 8.840 -2.464 1.00 86.38 72 PHE A C 1
ATOM 582 O O . PHE A 1 72 ? 12.893 9.157 -2.876 1.00 86.38 72 PHE A O 1
ATOM 589 N N . LEU A 1 73 ? 11.414 7.564 -2.326 1.00 84.75 73 LEU A N 1
ATOM 590 C CA . LEU A 1 73 ? 12.298 6.445 -2.629 1.00 84.75 73 LEU A CA 1
ATOM 591 C C . LEU A 1 73 ? 12.581 6.311 -4.124 1.00 84.75 73 LEU A C 1
ATOM 593 O O . LEU A 1 73 ? 13.710 5.991 -4.471 1.00 84.75 73 LEU A O 1
ATOM 597 N N . SER A 1 74 ? 11.621 6.584 -5.010 1.00 81.06 74 SER A N 1
ATOM 598 C CA . SER A 1 74 ? 11.871 6.528 -6.453 1.00 81.06 74 SER A CA 1
ATOM 599 C C . SER A 1 74 ? 12.934 7.539 -6.874 1.00 81.06 74 SER A C 1
ATOM 601 O O . SER A 1 74 ? 13.793 7.196 -7.672 1.00 81.06 74 SER A O 1
ATOM 603 N N . ILE A 1 75 ? 12.947 8.736 -6.272 1.00 82.06 75 ILE A N 1
ATOM 604 C CA . ILE A 1 75 ? 13.996 9.744 -6.508 1.00 82.06 75 ILE A CA 1
ATOM 605 C C . ILE A 1 75 ? 15.370 9.226 -6.060 1.00 82.06 75 ILE A C 1
ATOM 607 O O . ILE A 1 75 ? 16.368 9.463 -6.734 1.00 82.06 75 ILE A O 1
ATOM 611 N N . LEU A 1 76 ? 15.428 8.509 -4.935 1.00 80.75 76 LEU A N 1
ATOM 612 C CA . LEU A 1 76 ? 16.673 7.936 -4.416 1.00 80.75 76 LEU A CA 1
ATOM 613 C C . LEU A 1 76 ? 17.178 6.753 -5.260 1.00 80.75 76 LEU A C 1
ATOM 615 O O . LEU A 1 76 ? 18.383 6.532 -5.350 1.00 80.75 76 LEU A O 1
ATOM 619 N N . MET A 1 77 ? 16.266 5.982 -5.855 1.00 77.75 77 MET A N 1
ATOM 620 C CA . MET A 1 77 ? 16.585 4.770 -6.615 1.00 77.75 77 MET A CA 1
ATOM 621 C C . MET A 1 77 ? 16.973 5.032 -8.074 1.00 77.75 77 MET A C 1
ATOM 623 O O . MET A 1 77 ? 17.491 4.119 -8.712 1.00 77.75 77 MET A O 1
ATOM 627 N N . THR A 1 78 ? 16.779 6.250 -8.591 1.00 79.94 78 THR A N 1
ATOM 628 C CA . THR A 1 78 ? 17.110 6.620 -9.979 1.00 79.94 78 THR A CA 1
ATOM 629 C C . THR A 1 78 ? 18.555 6.286 -10.356 1.00 79.94 78 THR A C 1
ATOM 631 O O . THR A 1 78 ? 18.801 5.794 -11.448 1.00 79.94 78 THR A O 1
ATOM 634 N N . GLU A 1 79 ? 19.505 6.458 -9.432 1.00 77.44 79 GLU A N 1
ATOM 635 C CA . GLU A 1 79 ? 20.936 6.163 -9.646 1.00 77.44 79 GLU A CA 1
ATOM 636 C C . GLU A 1 79 ? 21.231 4.680 -9.941 1.00 77.44 79 GLU A C 1
ATOM 638 O O . GLU A 1 79 ? 22.313 4.329 -10.408 1.00 77.44 79 GLU A O 1
ATOM 643 N N . ARG A 1 80 ? 20.291 3.788 -9.618 1.00 77.88 80 ARG A N 1
ATOM 644 C CA . ARG A 1 80 ? 20.412 2.337 -9.800 1.00 77.88 80 ARG A CA 1
ATOM 645 C C . ARG A 1 80 ? 19.761 1.842 -11.087 1.00 77.88 80 ARG A C 1
ATOM 647 O O . ARG A 1 80 ? 20.011 0.697 -11.451 1.00 77.88 80 ARG A O 1
ATOM 654 N N . SER A 1 81 ? 18.936 2.675 -11.721 1.00 77.50 81 SER A N 1
ATOM 655 C CA . SER A 1 81 ? 18.229 2.334 -12.950 1.00 77.50 81 SER A CA 1
ATOM 656 C C . SER A 1 81 ? 19.174 2.409 -14.139 1.00 77.50 81 SER A C 1
ATOM 658 O O . SER A 1 81 ? 19.877 3.407 -14.309 1.00 77.50 81 SER A O 1
ATOM 660 N N . SER A 1 82 ? 19.190 1.370 -14.969 1.00 77.88 82 SER A N 1
ATOM 661 C CA . SER A 1 82 ? 19.918 1.389 -16.239 1.00 77.88 82 SER A CA 1
ATOM 662 C C . SER A 1 82 ? 19.010 1.925 -17.344 1.00 77.88 82 SER A C 1
ATOM 664 O O . SER A 1 82 ? 17.792 1.796 -17.272 1.00 77.88 82 SER A O 1
ATOM 666 N N . ALA A 1 83 ? 19.595 2.512 -18.390 1.00 72.69 83 ALA A N 1
ATOM 667 C CA . ALA A 1 83 ? 18.826 3.036 -19.525 1.00 72.69 83 ALA A CA 1
ATOM 668 C C . ALA A 1 83 ? 18.144 1.937 -20.367 1.00 72.69 83 ALA A C 1
ATOM 670 O O . ALA A 1 83 ? 17.222 2.234 -21.118 1.00 72.69 83 ALA A O 1
ATOM 671 N N . ASP A 1 84 ? 18.602 0.688 -20.238 1.00 78.44 84 ASP A N 1
ATOM 672 C CA . ASP A 1 84 ? 18.066 -0.469 -20.964 1.00 78.44 84 ASP A CA 1
ATOM 673 C C . ASP A 1 84 ? 16.949 -1.202 -20.189 1.00 78.44 84 ASP A C 1
ATOM 675 O O . ASP A 1 84 ? 16.368 -2.157 -20.711 1.00 78.44 84 ASP A O 1
ATOM 679 N N . ASP A 1 85 ? 16.644 -0.785 -18.954 1.00 82.06 85 ASP A N 1
ATOM 680 C CA . ASP A 1 85 ? 15.625 -1.430 -18.121 1.00 82.06 85 ASP A CA 1
ATOM 681 C C . ASP A 1 85 ? 14.209 -1.034 -18.577 1.00 82.06 85 ASP A C 1
ATOM 683 O O . ASP A 1 85 ? 13.919 0.137 -18.828 1.00 82.06 85 ASP A O 1
ATOM 687 N N . ASP A 1 86 ? 13.288 -2.002 -18.640 1.00 84.94 86 ASP A N 1
ATOM 688 C CA . ASP A 1 86 ? 11.877 -1.706 -18.893 1.00 84.94 86 ASP A CA 1
ATOM 689 C C . ASP A 1 86 ? 11.23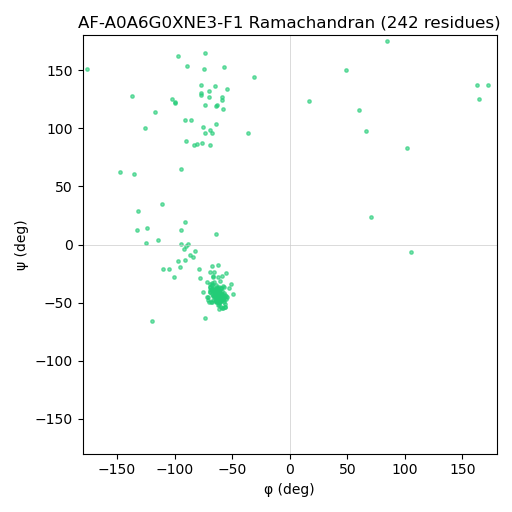0 -1.116 -17.633 1.00 84.94 86 ASP A C 1
ATOM 691 O O . ASP A 1 86 ? 10.875 -1.828 -16.687 1.00 84.94 86 ASP A O 1
ATOM 695 N N . GLU A 1 87 ? 11.075 0.209 -17.630 1.00 83.31 87 GLU A N 1
ATOM 696 C CA . GLU A 1 87 ? 10.533 0.977 -16.509 1.00 83.31 87 GLU A CA 1
ATOM 697 C C . GLU A 1 87 ? 9.128 0.524 -16.087 1.00 83.31 87 GLU A C 1
ATOM 699 O O . GLU A 1 87 ? 8.816 0.509 -14.893 1.00 83.31 87 GLU A O 1
ATOM 704 N N . CYS A 1 88 ? 8.274 0.135 -17.041 1.00 83.38 88 CYS A N 1
ATOM 705 C CA . CYS A 1 88 ? 6.916 -0.315 -16.745 1.00 83.38 88 CYS A CA 1
ATOM 706 C C . CYS A 1 88 ? 6.961 -1.682 -16.064 1.00 83.38 88 CYS A C 1
ATOM 708 O O . CYS A 1 88 ? 6.346 -1.873 -15.008 1.00 83.38 88 CYS A O 1
ATOM 710 N N . ALA A 1 89 ? 7.730 -2.613 -16.624 1.00 87.62 89 ALA A N 1
ATOM 711 C CA . ALA A 1 89 ? 7.870 -3.957 -16.086 1.00 87.62 89 ALA A CA 1
ATOM 712 C C . ALA A 1 89 ? 8.463 -3.946 -14.666 1.00 87.62 89 ALA A C 1
ATOM 714 O O . ALA A 1 89 ? 7.895 -4.559 -13.751 1.00 87.62 89 ALA A O 1
ATOM 715 N N . ILE A 1 90 ? 9.559 -3.211 -14.440 1.00 87.88 90 ILE A N 1
ATOM 716 C CA . ILE A 1 90 ? 10.200 -3.142 -13.119 1.00 87.88 90 ILE A CA 1
ATOM 717 C C . ILE A 1 90 ? 9.322 -2.408 -12.104 1.00 87.88 90 ILE A C 1
ATOM 719 O O . ILE A 1 90 ? 9.204 -2.844 -10.953 1.00 87.88 90 ILE A O 1
ATOM 723 N N . TYR A 1 91 ? 8.625 -1.344 -12.519 1.00 86.69 91 TYR A N 1
ATOM 724 C CA . TYR A 1 91 ? 7.626 -0.678 -11.685 1.00 86.69 91 TYR A CA 1
ATOM 725 C C . TYR A 1 91 ? 6.536 -1.658 -11.247 1.00 86.69 91 TYR A C 1
ATOM 727 O O . TYR A 1 91 ? 6.210 -1.729 -10.063 1.00 86.69 91 TYR A O 1
ATOM 735 N N . PHE A 1 92 ? 5.999 -2.455 -12.172 1.00 89.44 92 PHE A N 1
ATOM 736 C CA . PHE A 1 92 ? 4.937 -3.401 -11.852 1.00 89.44 92 PHE A CA 1
ATOM 737 C C . PHE A 1 92 ? 5.388 -4.468 -10.864 1.00 89.44 92 PHE A C 1
ATOM 739 O O . PHE A 1 92 ? 4.698 -4.740 -9.885 1.00 89.44 92 PHE A O 1
ATOM 746 N N . VAL A 1 93 ? 6.551 -5.076 -11.106 1.00 92.56 93 VAL A N 1
ATOM 747 C CA . VAL A 1 93 ? 7.081 -6.142 -10.250 1.00 92.56 93 VAL A CA 1
ATOM 748 C C . VAL A 1 93 ? 7.387 -5.604 -8.855 1.00 92.56 93 VAL A C 1
ATOM 750 O O . VAL A 1 93 ? 7.016 -6.228 -7.860 1.00 92.56 93 VAL A O 1
ATOM 753 N N . THR A 1 94 ? 7.997 -4.422 -8.754 1.00 91.38 94 THR A N 1
ATOM 754 C CA . THR A 1 94 ? 8.264 -3.788 -7.455 1.00 91.38 94 THR A CA 1
ATOM 755 C C . THR A 1 94 ? 6.978 -3.380 -6.736 1.00 91.38 94 THR A C 1
ATOM 757 O O . THR A 1 94 ? 6.873 -3.599 -5.529 1.00 91.38 94 THR A O 1
ATOM 760 N N . PHE A 1 95 ? 5.966 -2.887 -7.458 1.00 91.00 95 PHE A N 1
ATOM 761 C CA . PHE A 1 95 ? 4.622 -2.643 -6.930 1.00 91.00 95 PHE A CA 1
ATOM 762 C C . PHE A 1 95 ? 3.967 -3.929 -6.407 1.00 91.00 95 PHE A C 1
ATOM 764 O O . PHE A 1 95 ? 3.431 -3.941 -5.299 1.00 91.00 95 PHE A O 1
ATOM 771 N N . LEU A 1 96 ? 4.033 -5.029 -7.163 1.00 94.25 96 LEU A N 1
ATOM 772 C CA . LEU A 1 96 ? 3.482 -6.313 -6.737 1.00 94.25 96 LEU A CA 1
ATOM 773 C C . LEU A 1 96 ? 4.167 -6.816 -5.470 1.00 94.25 96 LEU A C 1
ATOM 775 O O . LEU A 1 96 ? 3.478 -7.269 -4.558 1.00 94.25 96 LEU A O 1
ATOM 779 N N . ILE A 1 97 ? 5.496 -6.720 -5.379 1.00 94.94 97 ILE A N 1
ATOM 780 C CA . ILE A 1 97 ? 6.241 -7.070 -4.163 1.00 94.94 97 ILE A CA 1
ATOM 781 C C . ILE A 1 97 ? 5.786 -6.188 -2.996 1.00 94.94 97 ILE A C 1
ATOM 783 O O . ILE A 1 97 ? 5.485 -6.710 -1.924 1.00 94.94 97 ILE A O 1
ATOM 787 N N . ASP A 1 98 ? 5.687 -4.873 -3.198 1.00 93.88 98 ASP A N 1
ATOM 788 C CA . ASP A 1 98 ? 5.268 -3.928 -2.159 1.00 93.88 98 ASP A CA 1
ATOM 789 C C . ASP A 1 98 ? 3.873 -4.243 -1.626 1.00 93.88 98 ASP A C 1
ATOM 791 O O . ASP A 1 98 ? 3.687 -4.366 -0.417 1.00 93.88 98 ASP A O 1
ATOM 795 N N . VAL A 1 99 ? 2.900 -4.469 -2.506 1.00 93.31 99 VAL A N 1
ATOM 796 C CA . VAL A 1 99 ? 1.545 -4.784 -2.059 1.00 93.31 99 VAL A CA 1
ATOM 797 C C . VAL A 1 99 ? 1.469 -6.178 -1.442 1.00 93.31 99 VAL A C 1
ATOM 799 O O . VAL A 1 99 ? 0.877 -6.338 -0.376 1.00 93.31 99 VAL A O 1
ATOM 802 N N . THR A 1 100 ? 2.063 -7.200 -2.057 1.00 94.50 100 THR A N 1
ATOM 803 C CA . THR A 1 100 ? 1.932 -8.585 -1.575 1.00 94.50 100 THR A CA 1
ATOM 804 C C . THR A 1 100 ? 2.740 -8.823 -0.302 1.00 94.50 100 THR A C 1
ATOM 806 O O . THR A 1 100 ? 2.164 -9.083 0.760 1.00 94.50 100 THR A O 1
ATOM 809 N N . LEU A 1 101 ? 4.065 -8.688 -0.372 1.00 96.25 101 LEU A N 1
ATOM 810 C CA . LEU A 1 101 ? 4.954 -8.889 0.767 1.00 96.25 101 LEU A CA 1
ATOM 811 C C . LEU A 1 101 ? 4.724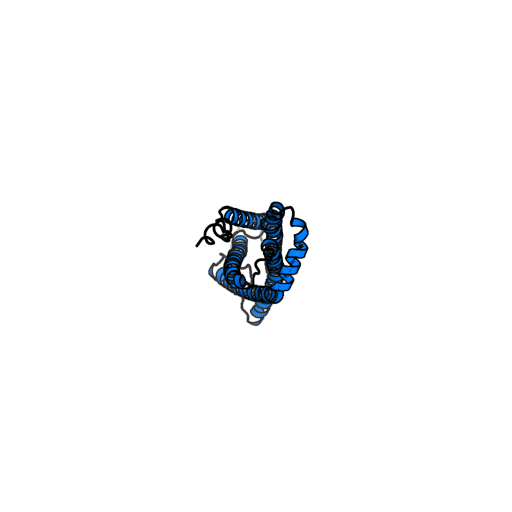 -7.814 1.827 1.00 96.25 101 LEU A C 1
ATOM 813 O O . LEU A 1 101 ? 4.684 -8.135 3.015 1.00 96.25 101 LEU A O 1
ATOM 817 N N . GLY A 1 102 ? 4.517 -6.560 1.424 1.00 95.69 102 GLY A N 1
ATOM 818 C CA . GLY A 1 102 ? 4.237 -5.486 2.371 1.00 95.69 102 GLY A CA 1
ATOM 819 C C . GLY A 1 102 ? 2.947 -5.721 3.152 1.00 95.69 102 GLY A C 1
ATOM 820 O O . GLY A 1 102 ? 2.950 -5.562 4.372 1.00 95.69 102 GLY A O 1
ATOM 821 N N . THR A 1 103 ? 1.870 -6.203 2.520 1.00 94.62 103 THR A N 1
ATOM 822 C CA . THR A 1 103 ? 0.646 -6.574 3.258 1.00 94.62 103 THR A CA 1
ATOM 823 C C . THR A 1 103 ? 0.925 -7.682 4.269 1.00 94.62 103 THR A C 1
ATOM 825 O O . THR A 1 103 ? 0.544 -7.551 5.432 1.00 94.62 103 THR A O 1
ATOM 828 N N . VAL A 1 104 ? 1.639 -8.743 3.878 1.00 95.44 104 VAL A N 1
ATOM 829 C CA . VAL A 1 104 ? 1.999 -9.839 4.796 1.00 95.44 104 VAL A CA 1
ATOM 830 C C . VAL A 1 104 ? 2.818 -9.323 5.984 1.00 95.44 104 VAL A C 1
ATOM 832 O O . VAL A 1 104 ? 2.500 -9.632 7.134 1.00 95.44 104 VAL A O 1
ATOM 835 N N . LEU A 1 105 ? 3.828 -8.487 5.735 1.00 96.12 105 LEU A N 1
ATOM 836 C CA . LEU A 1 105 ? 4.657 -7.891 6.783 1.00 96.12 105 LEU A CA 1
ATOM 837 C C . LEU A 1 105 ? 3.848 -6.987 7.717 1.00 96.12 105 LEU A C 1
ATOM 839 O O . LEU A 1 105 ? 4.007 -7.079 8.934 1.00 96.12 105 LEU A O 1
ATOM 843 N N . VAL A 1 106 ? 2.939 -6.165 7.182 1.00 94.88 106 VAL A N 1
ATOM 844 C CA . VAL A 1 106 ? 2.032 -5.339 7.995 1.00 94.88 106 VAL A CA 1
ATOM 845 C C . VAL A 1 106 ? 1.187 -6.212 8.922 1.00 94.88 106 VAL A C 1
ATOM 847 O O . VAL A 1 106 ? 1.066 -5.892 10.103 1.00 94.88 106 VAL A O 1
ATOM 850 N N . LEU A 1 107 ? 0.634 -7.329 8.438 1.00 92.44 107 LEU A N 1
ATOM 851 C CA . LEU A 1 107 ? -0.156 -8.251 9.266 1.00 92.44 107 LEU A CA 1
ATOM 852 C C . LEU A 1 107 ? 0.681 -8.898 10.381 1.00 92.44 107 LEU A C 1
ATOM 854 O O . LEU A 1 107 ? 0.226 -8.999 11.528 1.00 92.44 107 LEU A O 1
ATOM 858 N N . ILE A 1 108 ? 1.918 -9.298 10.074 1.00 93.38 108 ILE A N 1
ATOM 859 C CA . ILE A 1 108 ? 2.857 -9.839 11.064 1.00 93.38 108 ILE A CA 1
ATOM 860 C C . ILE A 1 108 ? 3.171 -8.773 12.117 1.00 93.38 108 ILE A C 1
ATOM 862 O O . ILE A 1 108 ? 2.996 -9.023 13.308 1.00 93.38 108 ILE A O 1
ATOM 866 N N . PHE A 1 109 ? 3.569 -7.569 11.707 1.00 93.50 109 PHE A N 1
ATOM 867 C CA . PHE A 1 109 ? 3.917 -6.481 12.622 1.00 93.50 109 PHE A CA 1
ATOM 868 C C . PHE A 1 109 ? 2.733 -6.017 13.469 1.00 93.50 109 PHE A C 1
ATOM 870 O O . PHE A 1 109 ? 2.904 -5.793 14.665 1.00 93.50 109 PHE A O 1
ATOM 877 N N . LEU A 1 110 ? 1.521 -5.964 12.911 1.00 90.19 110 LEU A N 1
ATOM 878 C CA . LEU A 1 110 ? 0.301 -5.722 13.686 1.00 90.19 110 LEU A CA 1
ATOM 879 C C . LEU A 1 110 ? 0.109 -6.781 14.775 1.00 90.19 110 LEU A C 1
ATOM 881 O O . LEU A 1 110 ? -0.233 -6.440 15.907 1.00 90.19 110 LEU A O 1
ATOM 885 N N . THR A 1 111 ? 0.359 -8.053 14.459 1.00 88.31 111 THR A N 1
ATOM 886 C CA . THR A 1 111 ? 0.275 -9.149 15.436 1.00 88.31 111 THR A CA 1
ATOM 887 C C . THR A 1 111 ? 1.333 -9.000 16.534 1.00 88.31 111 THR A C 1
ATOM 889 O O . THR A 1 111 ? 1.010 -9.124 17.716 1.00 88.31 111 THR A O 1
ATOM 892 N N . GLN A 1 112 ? 2.576 -8.668 16.168 1.00 89.56 112 GLN A N 1
ATOM 893 C CA . GLN A 1 112 ? 3.672 -8.472 17.124 1.00 89.56 112 GLN A CA 1
ATOM 894 C C . GLN A 1 112 ? 3.422 -7.282 18.053 1.00 89.56 112 GLN A C 1
ATOM 896 O O . GLN A 1 112 ? 3.538 -7.415 19.270 1.00 89.56 112 GLN A O 1
ATOM 901 N N . VAL A 1 113 ? 3.010 -6.136 17.504 1.00 88.00 113 VAL A N 1
ATOM 902 C CA . VAL A 1 113 ? 2.687 -4.940 18.294 1.00 88.00 113 VAL A CA 1
ATOM 903 C C . VAL A 1 113 ? 1.532 -5.220 19.254 1.00 88.00 113 VAL A C 1
ATOM 905 O O . VAL A 1 113 ? 1.593 -4.798 20.405 1.00 88.00 113 VAL A O 1
ATOM 908 N N . LYS A 1 114 ? 0.514 -5.983 18.839 1.00 83.94 114 LYS A N 1
ATOM 909 C CA . LYS A 1 114 ? -0.586 -6.401 19.727 1.00 83.94 114 LYS A CA 1
ATOM 910 C C . LYS A 1 114 ? -0.109 -7.307 20.857 1.00 83.94 114 LYS A C 1
ATOM 912 O O . LYS A 1 114 ? -0.486 -7.094 22.008 1.00 83.94 114 LYS A O 1
ATOM 917 N N . HIS A 1 115 ? 0.722 -8.299 20.546 1.00 83.94 115 HIS A N 1
ATOM 918 C CA . HIS A 1 115 ? 1.272 -9.204 21.552 1.00 83.94 115 HIS A CA 1
ATOM 919 C C . HIS A 1 115 ? 2.135 -8.447 22.574 1.00 83.94 115 HIS A C 1
ATOM 921 O O . HIS A 1 115 ? 1.962 -8.614 23.781 1.00 83.94 115 HIS A O 1
ATOM 927 N N . LEU A 1 116 ? 2.989 -7.538 22.097 1.00 85.88 116 LEU A N 1
ATOM 928 C CA . LEU A 1 116 ? 3.810 -6.674 22.940 1.00 85.88 116 LEU A CA 1
ATOM 929 C C . LEU A 1 116 ? 2.960 -5.709 23.781 1.00 85.88 116 LEU A C 1
ATOM 931 O O . LEU A 1 116 ? 3.200 -5.557 24.976 1.00 85.88 116 LEU A O 1
ATOM 935 N N . ALA A 1 117 ? 1.932 -5.097 23.192 1.00 84.44 117 ALA A N 1
ATOM 936 C CA . ALA A 1 117 ? 1.015 -4.216 23.906 1.00 84.44 117 ALA A CA 1
ATOM 937 C C . ALA A 1 117 ? 0.268 -4.965 25.019 1.00 84.44 117 ALA A C 1
ATOM 939 O O . ALA A 1 117 ? 0.114 -4.422 26.110 1.00 84.44 117 ALA A O 1
ATOM 940 N N . LYS A 1 118 ? -0.131 -6.225 24.783 1.00 81.31 118 LYS A N 1
ATOM 941 C CA . LYS A 1 118 ? -0.727 -7.097 25.807 1.00 81.31 118 LYS A CA 1
ATOM 942 C C . LYS A 1 118 ? 0.251 -7.381 26.943 1.00 81.31 118 LYS A C 1
ATOM 944 O O . LYS A 1 118 ? -0.145 -7.295 28.101 1.00 81.31 118 LYS A O 1
ATOM 949 N N . PHE A 1 119 ? 1.510 -7.671 26.621 1.00 82.06 119 PHE A N 1
ATOM 950 C CA . PHE A 1 119 ? 2.552 -7.899 27.623 1.00 82.06 119 PHE A CA 1
ATOM 951 C C . PHE A 1 119 ? 2.825 -6.649 28.478 1.00 82.06 119 PHE A C 1
ATOM 953 O O . PHE A 1 119 ? 2.989 -6.758 29.687 1.00 82.06 119 PHE A O 1
ATOM 960 N N . MET A 1 120 ? 2.809 -5.458 27.871 1.00 82.50 120 MET A N 1
ATOM 961 C CA . MET A 1 120 ? 3.035 -4.181 28.565 1.00 82.50 120 MET A CA 1
ATOM 962 C C . MET A 1 120 ? 1.764 -3.540 29.157 1.00 82.50 120 MET A C 1
ATOM 964 O O . MET A 1 120 ? 1.840 -2.459 29.737 1.00 82.50 120 MET A O 1
ATOM 968 N N . GLY A 1 121 ? 0.589 -4.164 29.008 1.00 76.31 121 GLY A N 1
ATOM 969 C CA . GLY A 1 121 ? -0.683 -3.650 29.536 1.00 76.31 121 GLY A CA 1
ATOM 970 C C . GLY A 1 121 ? -1.240 -2.407 28.820 1.00 76.31 121 GLY A C 1
ATOM 971 O O . GLY A 1 121 ? -2.010 -1.646 29.404 1.00 76.31 121 GLY A O 1
ATOM 972 N N . TRP A 1 122 ? -0.867 -2.160 27.562 1.00 75.12 122 TRP A N 1
ATOM 973 C CA . TRP A 1 122 ? -1.280 -0.974 26.801 1.00 75.12 122 TRP A CA 1
ATOM 974 C C . TRP A 1 122 ? -2.666 -1.128 26.161 1.00 75.12 122 TRP A C 1
ATOM 976 O O . TRP A 1 122 ? -2.795 -1.458 24.981 1.00 75.12 122 TRP A O 1
ATOM 986 N N . THR A 1 123 ? -3.723 -0.817 26.911 1.00 66.56 123 THR A N 1
ATOM 987 C CA . THR A 1 123 ? -5.123 -0.970 26.461 1.00 66.56 123 THR A CA 1
ATOM 988 C C . THR A 1 123 ? -5.463 -0.193 25.181 1.00 66.56 123 THR A C 1
ATOM 990 O O . THR A 1 123 ? -6.172 -0.715 24.326 1.00 66.56 123 THR A O 1
ATOM 993 N N . SER A 1 124 ? -4.898 1.005 24.968 1.00 63.53 124 SER A N 1
ATOM 994 C CA . SER A 1 124 ? -5.185 1.823 23.770 1.00 63.53 124 SER A CA 1
ATOM 995 C C . SER A 1 124 ? -4.705 1.225 22.437 1.00 63.53 124 SER A C 1
ATOM 997 O O . SER A 1 124 ? -5.232 1.604 21.390 1.00 63.53 124 SER A O 1
ATOM 999 N N . ILE A 1 125 ? -3.701 0.339 22.452 1.00 64.88 125 ILE A N 1
ATOM 1000 C CA . ILE A 1 125 ? -3.120 -0.281 21.242 1.00 64.88 125 ILE A CA 1
ATOM 1001 C C . ILE A 1 125 ? -3.670 -1.699 21.026 1.00 64.88 125 ILE A C 1
ATOM 1003 O O . ILE A 1 125 ? -3.773 -2.153 19.887 1.00 64.88 125 ILE A O 1
ATOM 1007 N N . ILE A 1 126 ? -4.064 -2.381 22.107 1.00 59.31 126 ILE A N 1
ATOM 1008 C CA . ILE A 1 126 ? -4.635 -3.735 22.069 1.00 59.31 126 ILE A CA 1
ATOM 1009 C C . ILE A 1 126 ? -5.982 -3.744 21.330 1.00 59.31 126 ILE A C 1
ATOM 1011 O O . ILE A 1 126 ? -6.211 -4.606 20.481 1.00 59.31 126 ILE A O 1
ATOM 1015 N N . GLU A 1 127 ? -6.848 -2.766 21.599 1.00 65.75 127 GLU A N 1
ATOM 1016 C CA . GLU A 1 127 ? -8.201 -2.704 21.033 1.00 65.75 127 GLU A CA 1
ATOM 1017 C C . GLU A 1 127 ? -8.259 -1.836 19.769 1.00 65.75 127 GLU A C 1
ATOM 1019 O O . GLU A 1 127 ? -8.888 -0.776 19.717 1.00 65.75 127 GLU A O 1
ATOM 1024 N N . SER A 1 128 ? -7.572 -2.278 18.711 1.00 65.69 128 SER A N 1
ATOM 1025 C CA . SER A 1 128 ? -7.688 -1.639 17.395 1.00 65.69 128 SER A CA 1
ATOM 1026 C C . SER A 1 128 ? -9.148 -1.666 16.931 1.00 65.69 128 SER A C 1
ATOM 1028 O O . SER A 1 128 ? -9.671 -2.756 16.722 1.00 65.69 128 SER A O 1
ATOM 1030 N N . GLY A 1 129 ? -9.778 -0.500 16.753 1.00 65.25 129 GLY A N 1
ATOM 1031 C CA . GLY A 1 129 ? -11.191 -0.385 16.354 1.00 65.25 129 GLY A CA 1
ATOM 1032 C C . GLY A 1 129 ? -12.149 0.031 17.478 1.00 65.25 129 GLY A C 1
ATOM 1033 O O . GLY A 1 129 ? -13.308 0.327 17.195 1.00 65.25 129 GLY A O 1
ATOM 1034 N N . GLU A 1 130 ? -11.676 0.126 18.725 1.00 75.19 130 GLU A N 1
ATOM 1035 C CA . GLU A 1 130 ? -12.416 0.781 19.807 1.00 75.19 130 GLU A CA 1
ATOM 1036 C C . GLU A 1 130 ? -11.895 2.205 20.018 1.00 75.19 130 GLU A C 1
ATOM 1038 O O . GLU A 1 130 ? -10.715 2.446 20.276 1.00 75.19 130 GLU A O 1
ATOM 1043 N N . TYR A 1 131 ? -12.802 3.170 19.879 1.00 79.19 131 TYR A N 1
ATOM 1044 C CA . TYR A 1 131 ? -12.500 4.600 19.971 1.00 79.19 131 TYR A CA 1
ATOM 1045 C C . TYR A 1 131 ? -13.180 5.261 21.174 1.00 79.19 131 TYR A C 1
ATOM 1047 O O . TYR A 1 131 ? -13.082 6.471 21.338 1.00 79.19 131 TYR A O 1
ATOM 1055 N N . GLY A 1 132 ? -13.873 4.492 22.016 1.00 73.44 132 GLY A N 1
ATOM 1056 C CA . GLY A 1 132 ? -14.719 5.014 23.089 1.00 73.44 132 GLY A CA 1
ATOM 1057 C C . GLY A 1 132 ? -16.137 5.379 22.627 1.00 73.44 132 GLY A C 1
ATOM 1058 O O . GLY A 1 132 ? -16.480 5.295 21.446 1.00 73.44 132 GLY A O 1
ATOM 1059 N N . SER A 1 133 ? -16.982 5.766 23.589 1.00 72.50 133 SER A N 1
ATOM 1060 C CA . SER A 1 133 ? -18.370 6.198 23.369 1.00 72.50 133 SER A CA 1
ATOM 1061 C C . SER A 1 133 ? -18.591 7.586 23.993 1.00 72.50 133 SER A C 1
ATOM 1063 O O . SER A 1 133 ? -18.771 7.649 25.208 1.00 72.50 133 SER A O 1
ATOM 1065 N N . PRO A 1 134 ? -18.578 8.694 23.221 1.00 78.81 134 PRO A N 1
ATOM 1066 C CA . PRO A 1 134 ? -18.396 8.801 21.764 1.00 78.81 134 PRO A CA 1
ATOM 1067 C C . PRO A 1 134 ? -16.940 8.555 21.293 1.00 78.81 134 PRO A C 1
ATOM 1069 O O . PRO A 1 134 ? -16.026 8.595 22.118 1.00 78.81 134 PRO A O 1
ATOM 1072 N N . PRO A 1 135 ? -16.704 8.318 19.982 1.00 77.81 135 PRO A N 1
ATOM 1073 C CA . PRO A 1 135 ? -15.368 8.090 19.427 1.00 77.81 135 PRO A CA 1
ATOM 1074 C C . PRO A 1 135 ? -14.416 9.267 19.671 1.00 77.81 135 PRO A C 1
ATOM 1076 O O . PRO A 1 135 ? -14.693 10.399 19.276 1.00 77.81 135 PRO A O 1
ATOM 1079 N N . GLN A 1 136 ? -13.270 8.993 20.285 1.00 81.88 136 GLN A N 1
ATOM 1080 C CA . GLN A 1 136 ? -12.262 9.975 20.652 1.00 81.88 136 GLN A CA 1
ATOM 1081 C C . GLN A 1 136 ? -11.125 9.998 19.628 1.00 81.88 136 GLN A C 1
ATOM 1083 O O . GLN A 1 136 ? -10.417 9.007 19.422 1.00 81.88 136 GLN A O 1
ATOM 1088 N N . ILE A 1 137 ? -10.883 11.176 19.052 1.00 85.38 137 ILE A N 1
ATOM 1089 C CA . ILE A 1 137 ? -9.817 11.403 18.063 1.00 85.38 137 ILE A CA 1
ATOM 1090 C C . ILE A 1 137 ? -8.428 11.105 18.648 1.00 85.38 137 ILE A C 1
ATOM 1092 O O . ILE A 1 137 ? -7.550 10.633 17.936 1.00 85.38 137 ILE A O 1
ATOM 1096 N N . ILE A 1 138 ? -8.220 11.314 19.951 1.00 86.00 138 ILE A N 1
ATOM 1097 C CA . ILE A 1 138 ? -6.925 11.065 20.604 1.00 86.00 138 ILE A CA 1
ATOM 1098 C C . ILE A 1 138 ? -6.566 9.570 20.584 1.00 86.00 138 ILE A C 1
ATOM 1100 O O . ILE A 1 138 ? -5.415 9.217 20.330 1.00 86.00 138 ILE A O 1
ATOM 1104 N N . ILE A 1 139 ? -7.540 8.682 20.818 1.00 83.81 139 ILE A N 1
ATOM 1105 C CA . ILE A 1 139 ? -7.329 7.225 20.752 1.00 83.81 139 ILE A CA 1
ATOM 1106 C C . ILE A 1 139 ? -7.029 6.825 19.310 1.00 83.81 139 ILE A C 1
ATOM 1108 O O . ILE A 1 139 ? -6.072 6.092 19.051 1.00 83.81 139 ILE A O 1
ATOM 1112 N N . TRP A 1 140 ? -7.796 7.375 18.365 1.00 88.56 140 TRP A N 1
ATOM 1113 C CA . TRP A 1 140 ? -7.546 7.176 16.944 1.00 88.56 140 TRP A CA 1
ATOM 1114 C C . TRP A 1 140 ? -6.133 7.609 16.542 1.00 88.56 140 TRP A C 1
ATOM 1116 O O . TRP A 1 140 ? -5.448 6.842 15.872 1.00 88.56 140 TRP A O 1
ATOM 1126 N N . LEU A 1 141 ? -5.664 8.771 17.005 1.00 89.38 141 LEU A N 1
ATOM 1127 C CA . LEU A 1 141 ? -4.339 9.298 16.682 1.00 89.38 141 LEU A CA 1
ATOM 1128 C C . LEU A 1 141 ? -3.224 8.415 17.247 1.00 89.38 141 LEU A C 1
ATOM 1130 O O . LEU A 1 141 ? -2.255 8.149 16.545 1.00 89.38 141 LEU A O 1
ATOM 1134 N N . LYS A 1 142 ? -3.369 7.902 18.475 1.00 87.62 142 LYS A N 1
ATOM 1135 C CA . LYS A 1 142 ? -2.410 6.942 19.052 1.00 87.62 142 LYS A CA 1
ATOM 1136 C C . LYS A 1 142 ? -2.340 5.648 18.237 1.00 87.62 142 LYS A C 1
ATOM 1138 O O . LYS A 1 142 ? -1.248 5.171 17.932 1.00 87.62 142 LYS A O 1
ATOM 1143 N N . GLN A 1 143 ? -3.492 5.094 17.854 1.00 89.81 143 GLN A N 1
ATOM 1144 C CA . GLN A 1 143 ? -3.550 3.893 17.015 1.00 89.81 143 GLN A CA 1
ATOM 1145 C C . GLN A 1 143 ? -2.988 4.152 15.612 1.00 89.81 143 GLN A C 1
ATOM 1147 O O . GLN A 1 143 ? -2.275 3.312 15.071 1.00 89.81 143 GLN A O 1
ATOM 1152 N N . PHE A 1 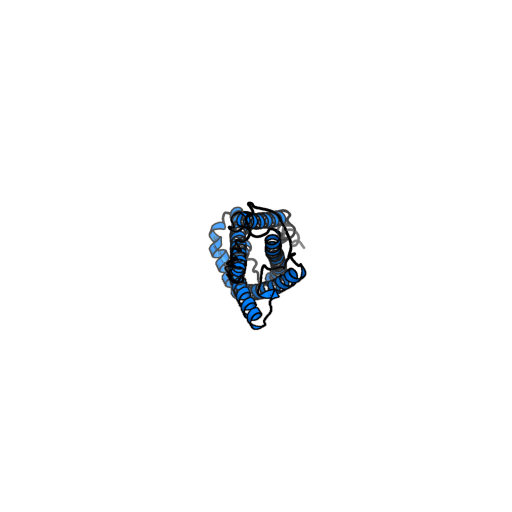144 ? -3.277 5.318 15.032 1.00 91.38 144 PHE A N 1
ATOM 1153 C CA . PHE A 1 144 ? -2.763 5.716 13.728 1.00 91.38 144 PHE A CA 1
ATOM 1154 C C . PHE A 1 144 ? -1.248 5.941 13.758 1.00 91.38 144 PHE A C 1
ATOM 1156 O O . PHE A 1 144 ? -0.551 5.441 12.886 1.00 91.38 144 PHE A O 1
ATOM 1163 N N . ALA A 1 145 ? -0.711 6.590 14.791 1.00 91.94 145 ALA A N 1
ATOM 1164 C CA . ALA A 1 145 ? 0.730 6.762 14.962 1.00 91.94 145 ALA A CA 1
ATOM 1165 C C . ALA A 1 145 ? 1.454 5.410 15.069 1.00 91.94 145 ALA A C 1
ATOM 1167 O O . ALA A 1 145 ? 2.463 5.194 14.402 1.00 91.94 145 ALA A O 1
ATOM 1168 N N . SER A 1 146 ? 0.907 4.464 15.842 1.00 91.44 146 SER A N 1
ATOM 1169 C CA . SER A 1 146 ? 1.437 3.095 15.894 1.00 91.44 146 SER A CA 1
ATOM 1170 C C . SER A 1 146 ? 1.375 2.404 14.528 1.00 91.44 146 SER A C 1
ATOM 1172 O O . SER A 1 146 ? 2.332 1.739 14.134 1.00 91.44 146 SER A O 1
ATOM 1174 N N . TYR A 1 147 ? 0.287 2.598 13.780 1.00 92.31 147 TYR A N 1
ATOM 1175 C CA . TYR A 1 147 ? 0.156 2.073 12.425 1.00 92.31 147 TYR A CA 1
ATOM 1176 C C . TYR A 1 147 ? 1.187 2.679 11.460 1.00 92.31 147 TYR A C 1
ATOM 1178 O O . TYR A 1 147 ? 1.796 1.937 10.696 1.00 92.31 147 TYR A O 1
ATOM 1186 N N . LEU A 1 148 ? 1.474 3.982 11.541 1.00 95.38 148 LEU A N 1
ATOM 1187 C CA . LEU A 1 148 ? 2.524 4.620 10.738 1.00 95.38 148 LEU A CA 1
ATOM 1188 C C . LEU A 1 148 ? 3.911 4.032 11.022 1.00 95.38 148 LEU A C 1
ATOM 1190 O O . LEU A 1 148 ? 4.663 3.787 10.085 1.00 95.38 148 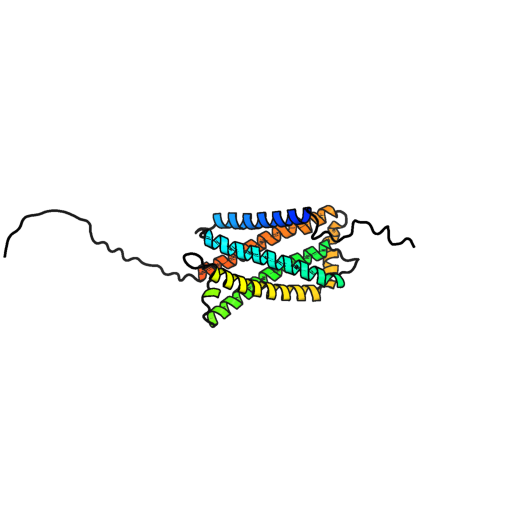LEU A O 1
ATOM 1194 N N . VAL A 1 149 ? 4.241 3.740 12.285 1.00 94.94 149 VAL A N 1
ATOM 1195 C CA . VAL A 1 149 ? 5.509 3.070 12.633 1.00 94.94 149 VAL A CA 1
ATOM 1196 C C . VAL A 1 149 ? 5.595 1.689 11.978 1.00 94.94 149 VAL A C 1
ATOM 1198 O O . VAL A 1 149 ? 6.638 1.333 11.432 1.00 94.94 149 VAL A O 1
ATOM 1201 N N . ILE A 1 150 ? 4.494 0.931 11.973 1.00 94.81 150 ILE A N 1
ATOM 1202 C CA . ILE A 1 150 ? 4.416 -0.366 11.286 1.00 94.81 150 ILE A CA 1
ATOM 1203 C C . ILE A 1 150 ? 4.625 -0.200 9.776 1.00 94.81 150 ILE A C 1
ATOM 1205 O O . ILE A 1 150 ? 5.370 -0.978 9.182 1.00 94.81 150 ILE A O 1
ATOM 1209 N N . LEU A 1 151 ? 4.008 0.811 9.157 1.00 95.75 151 LEU A N 1
ATOM 1210 C CA . LEU A 1 151 ? 4.180 1.093 7.730 1.00 95.75 151 LEU A CA 1
ATOM 1211 C C . LEU A 1 151 ? 5.622 1.483 7.395 1.00 95.75 151 LEU A C 1
ATOM 1213 O O . LEU A 1 151 ? 6.156 0.986 6.411 1.00 95.75 151 LEU A O 1
ATOM 1217 N N . ILE A 1 152 ? 6.277 2.302 8.222 1.00 95.88 152 ILE A N 1
ATOM 1218 C CA . ILE A 1 152 ? 7.693 2.661 8.049 1.00 95.88 152 ILE A CA 1
ATOM 1219 C C . ILE A 1 152 ? 8.577 1.416 8.151 1.00 95.88 152 ILE A C 1
ATOM 1221 O O . ILE A 1 152 ? 9.423 1.196 7.287 1.00 95.88 152 ILE A O 1
ATOM 1225 N N . ALA A 1 153 ? 8.368 0.581 9.173 1.00 96.31 153 ALA A N 1
ATOM 1226 C CA . ALA A 1 153 ? 9.139 -0.644 9.361 1.00 96.31 153 ALA A CA 1
ATOM 1227 C C . ALA A 1 153 ? 8.948 -1.618 8.190 1.00 96.31 153 ALA A C 1
ATOM 1229 O O . ALA A 1 153 ? 9.925 -2.141 7.657 1.00 96.31 153 ALA A O 1
ATOM 1230 N N . MET A 1 154 ? 7.703 -1.827 7.749 1.00 96.12 154 MET A N 1
ATOM 1231 C CA . MET A 1 154 ? 7.413 -2.646 6.571 1.00 96.12 154 MET A CA 1
ATOM 1232 C C . MET A 1 154 ? 8.110 -2.076 5.343 1.00 96.12 154 MET A C 1
ATOM 1234 O O . MET A 1 154 ? 8.798 -2.808 4.628 1.00 96.12 154 MET A O 1
ATOM 1238 N N . LYS A 1 155 ? 7.982 -0.766 5.129 1.00 95.19 155 LYS A N 1
ATOM 1239 C CA . LYS A 1 155 ? 8.503 -0.135 3.930 1.00 95.19 155 LYS A CA 1
ATOM 1240 C C . LYS A 1 155 ? 10.018 -0.198 3.872 1.00 95.19 155 LYS A C 1
ATOM 1242 O O . LYS A 1 155 ? 10.570 -0.461 2.808 1.00 95.19 155 LYS A O 1
ATOM 1247 N N . PHE A 1 156 ? 10.683 -0.022 5.008 1.00 95.25 156 PHE A N 1
ATOM 1248 C CA . PHE A 1 156 ? 12.122 -0.206 5.122 1.00 95.25 156 PHE A CA 1
ATOM 1249 C C . PHE A 1 156 ? 12.542 -1.617 4.688 1.00 95.25 156 PHE A C 1
ATOM 1251 O O . PHE A 1 156 ? 13.410 -1.753 3.830 1.00 95.25 156 PHE A O 1
ATOM 1258 N N . VAL A 1 157 ? 11.877 -2.660 5.200 1.00 96.62 157 VAL A N 1
ATOM 1259 C CA . VAL A 1 157 ? 12.184 -4.061 4.857 1.00 96.62 157 VAL A CA 1
ATOM 1260 C C . VAL A 1 157 ? 11.988 -4.337 3.365 1.00 96.62 157 VAL A C 1
ATOM 1262 O O . VAL A 1 157 ? 12.895 -4.861 2.718 1.00 96.62 157 VAL A O 1
ATOM 1265 N N . VAL A 1 158 ? 10.838 -3.956 2.798 1.00 95.94 158 VAL A N 1
ATOM 1266 C CA . VAL A 1 158 ? 10.550 -4.149 1.365 1.00 95.94 158 VAL A CA 1
ATOM 1267 C C . VAL A 1 158 ? 11.545 -3.382 0.496 1.00 95.94 158 VAL A C 1
ATOM 1269 O O . VAL A 1 158 ? 12.050 -3.917 -0.486 1.00 95.94 158 VAL A O 1
ATOM 1272 N N . THR A 1 159 ? 11.864 -2.143 0.867 1.00 93.62 159 THR A N 1
ATOM 1273 C CA . THR A 1 159 ? 12.785 -1.295 0.100 1.00 93.62 159 THR A CA 1
ATOM 1274 C C . THR A 1 159 ? 14.195 -1.866 0.102 1.00 93.62 159 THR A C 1
ATOM 1276 O O . THR A 1 159 ? 14.818 -1.922 -0.951 1.00 93.62 159 THR A O 1
ATOM 1279 N N . VAL A 1 160 ? 14.694 -2.332 1.251 1.00 94.25 160 VAL A N 1
ATOM 1280 C CA . VAL A 1 160 ? 16.003 -2.996 1.333 1.00 94.25 160 VAL A CA 1
ATOM 1281 C C . VAL A 1 160 ? 16.019 -4.259 0.473 1.00 94.25 160 VAL A C 1
ATOM 1283 O O . VAL A 1 160 ? 16.982 -4.481 -0.256 1.00 94.25 160 VAL A O 1
ATOM 1286 N N . LEU A 1 161 ? 14.949 -5.059 0.502 1.00 95.12 161 LEU A N 1
ATOM 1287 C CA . LEU A 1 161 ? 14.838 -6.260 -0.326 1.00 95.12 161 LEU A CA 1
ATOM 1288 C C . LEU A 1 161 ? 14.889 -5.926 -1.823 1.00 95.12 161 LEU A C 1
ATOM 1290 O O . LEU A 1 161 ? 15.713 -6.486 -2.543 1.00 95.12 161 LEU A O 1
ATOM 1294 N N . VAL A 1 162 ? 14.044 -4.997 -2.279 1.00 93.31 162 VAL A N 1
ATOM 1295 C CA . VAL A 1 162 ? 14.011 -4.546 -3.680 1.00 93.31 162 VAL A CA 1
ATOM 1296 C C . VAL A 1 162 ? 15.352 -3.943 -4.084 1.00 93.31 162 VAL A C 1
ATOM 1298 O O . VAL A 1 162 ? 15.847 -4.225 -5.168 1.00 93.31 162 VAL A O 1
ATOM 1301 N N . TYR A 1 163 ? 15.983 -3.168 -3.202 1.00 91.56 163 TYR A N 1
ATOM 1302 C CA . TYR A 1 163 ? 17.298 -2.596 -3.457 1.00 91.56 163 TYR A CA 1
ATOM 1303 C C . TYR A 1 163 ? 18.361 -3.676 -3.658 1.00 91.56 163 TYR A C 1
ATOM 1305 O O . TYR A 1 163 ? 19.162 -3.586 -4.582 1.00 91.56 163 TYR A O 1
ATOM 1313 N N . VAL A 1 164 ? 18.407 -4.699 -2.808 1.00 93.56 164 VAL A N 1
ATOM 1314 C CA . VAL A 1 164 ? 19.408 -5.771 -2.931 1.00 93.56 164 VAL A CA 1
ATOM 1315 C C . VAL A 1 164 ? 19.151 -6.629 -4.172 1.00 93.56 164 VAL A C 1
ATOM 1317 O O . VAL A 1 164 ? 20.100 -7.033 -4.837 1.00 93.56 164 VAL A O 1
ATOM 1320 N N . LEU A 1 165 ? 17.884 -6.869 -4.511 1.00 93.62 165 LEU A N 1
ATOM 1321 C CA . LEU A 1 165 ? 17.475 -7.719 -5.630 1.00 93.62 165 LEU A CA 1
ATOM 1322 C C . LEU A 1 165 ? 17.212 -6.949 -6.930 1.00 93.62 165 LEU A C 1
ATOM 1324 O O . LEU A 1 165 ? 16.654 -7.520 -7.859 1.00 93.62 165 LEU A O 1
ATOM 1328 N N . TYR A 1 166 ? 17.602 -5.677 -7.025 1.00 90.69 166 TYR A N 1
ATOM 1329 C CA . TYR A 1 166 ? 17.206 -4.824 -8.149 1.00 90.69 166 TYR A CA 1
ATOM 1330 C C . TYR A 1 166 ? 17.594 -5.411 -9.514 1.00 90.69 166 TYR A C 1
ATOM 1332 O O . TYR A 1 166 ? 16.735 -5.564 -10.371 1.00 90.69 166 TYR A O 1
ATOM 1340 N N . VAL A 1 167 ? 18.860 -5.808 -9.687 1.00 90.25 167 VAL A N 1
ATOM 1341 C CA . VAL A 1 167 ? 19.384 -6.337 -10.961 1.00 90.25 167 VAL A CA 1
ATOM 1342 C C . VAL A 1 167 ? 18.613 -7.577 -11.447 1.00 90.25 167 VAL A C 1
ATOM 1344 O O . VAL A 1 167 ? 18.074 -7.532 -12.549 1.00 90.25 167 VAL A O 1
ATOM 1347 N N . PRO A 1 168 ? 18.467 -8.662 -10.654 1.00 93.69 168 PRO A N 1
ATOM 1348 C CA . PRO A 1 168 ? 17.700 -9.820 -11.112 1.00 93.69 168 PRO A CA 1
ATOM 1349 C C . PRO A 1 168 ? 16.202 -9.525 -11.277 1.00 93.69 168 PRO A C 1
ATOM 1351 O O . PRO A 1 168 ? 15.541 -10.172 -12.088 1.00 93.69 168 PRO A O 1
ATOM 1354 N N . LEU A 1 169 ? 15.646 -8.563 -10.528 1.00 92.75 169 LEU A N 1
ATOM 1355 C CA . LEU A 1 169 ? 14.262 -8.128 -10.723 1.00 92.75 169 LEU A CA 1
ATOM 1356 C C . LEU A 1 169 ? 14.087 -7.380 -12.048 1.00 92.75 169 LEU A C 1
ATOM 1358 O O . LEU A 1 169 ? 13.094 -7.629 -12.725 1.00 92.75 169 LEU A O 1
ATOM 1362 N N . ALA A 1 170 ? 15.034 -6.519 -12.427 1.00 89.75 170 ALA A N 1
ATOM 1363 C CA . ALA A 1 170 ? 15.022 -5.792 -13.694 1.00 89.75 170 ALA A CA 1
ATOM 1364 C C . ALA A 1 170 ? 15.056 -6.767 -14.876 1.00 89.75 170 ALA A C 1
ATOM 1366 O O . ALA A 1 170 ? 14.100 -6.813 -15.652 1.00 89.75 170 ALA A O 1
ATOM 1367 N N . GLU A 1 171 ? 16.057 -7.650 -14.929 1.00 90.12 171 GLU A N 1
ATOM 1368 C CA . GLU A 1 171 ? 16.180 -8.669 -15.982 1.00 90.12 171 GLU A CA 1
ATOM 1369 C C . GLU A 1 171 ? 14.952 -9.592 -16.045 1.00 90.12 171 GLU A C 1
ATOM 1371 O O . GLU A 1 171 ? 14.399 -9.852 -17.118 1.00 90.12 171 GLU A O 1
ATOM 1376 N N . GLY A 1 172 ? 14.487 -10.063 -14.883 1.00 91.94 172 GLY A N 1
ATOM 1377 C CA . GLY A 1 172 ? 13.312 -10.923 -14.788 1.00 91.94 172 GLY A CA 1
ATOM 1378 C C . GLY A 1 172 ? 12.031 -10.224 -15.240 1.00 91.94 172 GLY A C 1
ATOM 1379 O O . GLY A 1 172 ? 11.198 -10.841 -15.906 1.00 91.94 172 GLY A O 1
ATOM 1380 N N . SER A 1 173 ? 11.872 -8.939 -14.916 1.00 91.06 173 SER A N 1
ATOM 1381 C CA . SER A 1 173 ? 10.708 -8.152 -15.322 1.00 91.06 173 SER A CA 1
ATOM 1382 C C . SER A 1 173 ? 10.673 -7.949 -16.837 1.00 91.06 173 SER A C 1
ATOM 1384 O O . SER A 1 173 ? 9.664 -8.289 -17.453 1.00 91.06 173 SER A O 1
ATOM 1386 N N . THR A 1 174 ? 11.785 -7.552 -17.460 1.00 88.69 174 THR A N 1
ATOM 1387 C CA . THR A 1 174 ? 11.891 -7.413 -18.921 1.00 88.69 174 THR A CA 1
ATOM 1388 C C . THR A 1 174 ? 11.590 -8.737 -19.626 1.00 88.69 174 THR A C 1
ATOM 1390 O O . THR A 1 174 ? 10.870 -8.772 -20.622 1.00 88.69 174 THR A O 1
ATOM 1393 N N . TYR A 1 175 ? 12.062 -9.862 -19.078 1.00 89.31 175 TYR A N 1
ATOM 1394 C CA . TYR A 1 175 ? 11.752 -11.181 -19.629 1.00 89.31 175 TYR A CA 1
ATOM 1395 C C . TYR A 1 175 ? 10.253 -11.515 -19.558 1.00 89.31 175 TYR A C 1
ATOM 1397 O O . TYR A 1 175 ? 9.665 -11.914 -20.567 1.00 89.31 175 TYR A O 1
ATOM 1405 N N . ILE A 1 176 ? 9.616 -11.332 -18.394 1.00 89.62 176 ILE A N 1
ATOM 1406 C CA . ILE A 1 176 ? 8.184 -11.622 -18.191 1.00 89.62 176 ILE A CA 1
ATOM 1407 C C . ILE A 1 176 ? 7.308 -10.748 -19.096 1.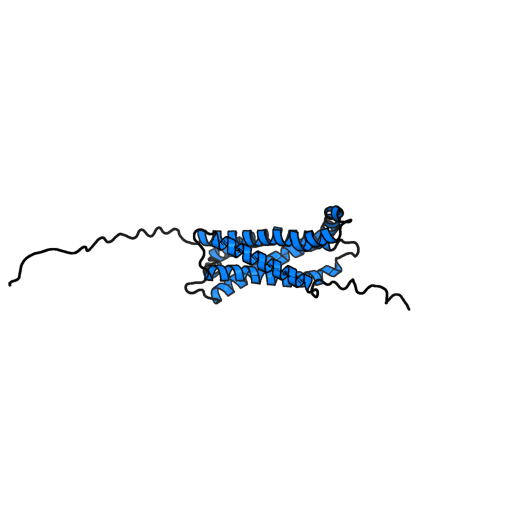00 89.62 176 ILE A C 1
ATOM 1409 O O . ILE A 1 176 ? 6.321 -11.231 -19.653 1.00 89.62 176 ILE A O 1
ATOM 1413 N N . PHE A 1 177 ? 7.672 -9.477 -19.258 1.00 86.50 177 PHE A N 1
ATOM 1414 C CA . PHE A 1 177 ? 6.894 -8.502 -20.019 1.00 86.50 177 PHE A CA 1
ATOM 1415 C C . PHE A 1 177 ? 7.256 -8.438 -21.504 1.00 86.50 177 PHE A C 1
ATOM 1417 O O . PHE A 1 177 ? 6.553 -7.782 -22.270 1.00 86.50 177 PHE A O 1
ATOM 1424 N N . SER A 1 178 ? 8.229 -9.231 -21.961 1.00 85.06 178 SER A N 1
ATOM 1425 C CA . SER A 1 178 ? 8.600 -9.319 -23.381 1.00 85.06 178 SER A CA 1
ATOM 1426 C C . SER A 1 178 ? 7.430 -9.672 -24.318 1.00 85.06 178 SER A C 1
ATOM 1428 O O . SER A 1 178 ? 7.423 -9.291 -25.491 1.00 85.06 178 SER A O 1
ATOM 1430 N N . ILE A 1 179 ? 6.382 -10.327 -23.797 1.00 86.31 179 ILE A N 1
ATOM 1431 C CA . ILE A 1 179 ? 5.123 -10.592 -24.512 1.00 86.31 179 ILE A CA 1
ATOM 1432 C C . ILE A 1 179 ? 4.418 -9.308 -24.988 1.00 86.31 179 ILE A C 1
ATOM 1434 O O . ILE A 1 179 ? 3.710 -9.328 -25.996 1.00 86.31 179 ILE A O 1
ATOM 1438 N N . PHE A 1 180 ? 4.634 -8.181 -24.309 1.00 82.19 180 PHE A N 1
ATOM 1439 C CA . PHE A 1 180 ? 4.023 -6.896 -24.626 1.00 82.19 180 PHE A CA 1
ATOM 1440 C C . PHE A 1 180 ? 4.880 -5.994 -25.526 1.00 82.19 180 PHE A C 1
ATOM 1442 O O . PHE A 1 180 ? 4.394 -4.935 -25.923 1.00 82.19 180 PHE A O 1
ATOM 1449 N N . HIS A 1 181 ? 6.079 -6.418 -25.956 1.00 75.44 181 HIS A N 1
ATOM 1450 C CA . HIS A 1 181 ? 6.979 -5.592 -26.785 1.00 75.44 181 HIS A CA 1
ATOM 1451 C C . HIS A 1 181 ? 6.306 -4.985 -28.030 1.00 75.44 181 HIS A C 1
ATOM 1453 O O . HIS A 1 181 ? 6.622 -3.866 -28.430 1.00 75.44 181 HIS A O 1
ATOM 1459 N N . HIS A 1 182 ? 5.359 -5.705 -28.639 1.00 78.81 182 HIS A N 1
ATOM 1460 C CA . HIS A 1 182 ? 4.648 -5.258 -29.843 1.00 78.81 182 HIS A CA 1
ATOM 1461 C C . HIS A 1 182 ? 3.414 -4.382 -29.543 1.00 78.81 182 HIS A C 1
ATOM 1463 O O . HIS A 1 182 ? 2.833 -3.793 -30.456 1.00 78.81 182 HIS A O 1
ATOM 1469 N N . HIS A 1 183 ? 3.001 -4.273 -28.276 1.00 82.38 183 HIS A N 1
ATOM 1470 C CA . HIS A 1 183 ? 1.766 -3.622 -27.838 1.00 82.38 183 HIS A CA 1
ATOM 1471 C C . HIS A 1 183 ? 1.987 -2.713 -26.614 1.00 82.38 183 HIS A C 1
ATOM 1473 O O . HIS A 1 183 ? 1.336 -2.875 -25.582 1.00 82.38 183 HIS A O 1
ATOM 1479 N N . ARG A 1 184 ? 2.840 -1.689 -26.762 1.00 78.00 184 ARG A N 1
ATOM 1480 C CA . ARG A 1 184 ? 3.187 -0.714 -25.702 1.00 78.00 184 ARG A CA 1
ATOM 1481 C C . ARG A 1 184 ? 1.970 -0.101 -24.991 1.00 78.00 184 ARG A C 1
ATOM 1483 O O . ARG A 1 184 ? 1.954 0.039 -23.775 1.00 78.00 184 ARG A O 1
ATOM 1490 N N . HIS A 1 185 ? 0.920 0.262 -25.731 1.00 79.88 185 HIS A N 1
ATOM 1491 C CA . HIS A 1 185 ? -0.285 0.843 -25.125 1.00 79.88 185 HIS A CA 1
ATOM 1492 C C . HIS A 1 185 ? -1.052 -0.153 -24.247 1.00 79.88 185 HIS A C 1
ATOM 1494 O O . HIS A 1 185 ? -1.626 0.244 -23.234 1.00 79.88 185 HIS A O 1
ATOM 1500 N N . ALA A 1 186 ? -1.064 -1.437 -24.618 1.00 81.69 186 ALA A N 1
ATOM 1501 C CA . ALA A 1 186 ? -1.711 -2.471 -23.818 1.00 81.69 186 ALA A CA 1
ATOM 1502 C C . ALA A 1 186 ? -0.938 -2.713 -22.517 1.00 81.69 186 ALA A C 1
ATOM 1504 O O . ALA A 1 186 ? -1.554 -2.820 -21.458 1.00 81.69 186 ALA A O 1
ATOM 1505 N N . GLU A 1 187 ? 0.394 -2.723 -22.587 1.00 84.00 187 GLU A N 1
ATOM 1506 C CA . GLU A 1 187 ? 1.270 -2.835 -21.421 1.00 84.00 187 GLU A CA 1
ATOM 1507 C C . GLU A 1 187 ? 0.995 -1.743 -20.392 1.00 84.00 187 GLU A C 1
ATOM 1509 O O . GLU A 1 187 ? 0.666 -2.049 -19.249 1.00 84.00 187 GLU A O 1
ATOM 1514 N N . LEU A 1 188 ? 1.024 -0.477 -20.822 1.00 81.62 188 LEU A N 1
ATOM 1515 C CA . LEU A 1 188 ? 0.770 0.679 -19.962 1.00 81.62 188 LEU A CA 1
ATOM 1516 C C . LEU A 1 188 ? -0.571 0.564 -19.227 1.00 81.62 188 LEU A C 1
ATOM 1518 O O . LEU A 1 188 ? -0.647 0.792 -18.020 1.00 81.62 188 LEU A O 1
ATOM 1522 N N . VAL A 1 189 ? -1.636 0.168 -19.931 1.00 83.69 189 VAL A N 1
ATOM 1523 C CA . VAL A 1 189 ? -2.969 0.006 -19.331 1.00 83.69 189 VAL A CA 1
ATOM 1524 C C . VAL A 1 189 ? -2.993 -1.147 -18.325 1.00 83.69 189 VAL A C 1
ATOM 1526 O O . VAL A 1 189 ? -3.560 -1.012 -17.239 1.00 83.69 189 VAL A O 1
ATOM 1529 N N . VAL A 1 190 ? -2.381 -2.284 -18.649 1.00 85.94 190 VAL A N 1
ATOM 1530 C CA . VAL A 1 190 ? -2.373 -3.456 -17.764 1.00 85.94 190 VAL A CA 1
ATOM 1531 C C . VAL A 1 190 ? -1.541 -3.189 -16.511 1.00 85.94 190 VAL A C 1
ATOM 1533 O O . VAL A 1 190 ? -2.022 -3.406 -15.399 1.00 85.94 190 VAL A O 1
ATOM 1536 N N . VAL A 1 191 ? -0.324 -2.685 -16.687 1.00 85.75 191 VAL A N 1
ATOM 1537 C CA . VAL A 1 191 ? 0.679 -2.509 -15.634 1.00 85.75 191 VAL A CA 1
ATOM 1538 C C . VAL A 1 191 ? 0.377 -1.320 -14.731 1.00 85.75 191 VAL A C 1
ATOM 1540 O O . VAL A 1 191 ? 0.531 -1.426 -13.516 1.00 85.75 191 VAL A O 1
ATOM 1543 N N . MET A 1 192 ? -0.068 -0.192 -15.287 1.00 83.06 192 MET A N 1
ATOM 1544 C CA . MET A 1 192 ? -0.270 1.021 -14.489 1.00 83.06 192 MET A CA 1
ATOM 1545 C C . MET A 1 192 ? -1.706 1.198 -13.994 1.00 83.06 192 MET A C 1
ATOM 1547 O O . MET A 1 192 ? -1.926 1.952 -13.048 1.00 83.06 192 MET A O 1
ATOM 1551 N N . ILE A 1 193 ? -2.691 0.523 -14.601 1.00 83.56 193 ILE A N 1
ATOM 1552 C CA . ILE A 1 193 ? -4.111 0.728 -14.271 1.00 83.56 193 ILE A CA 1
ATOM 1553 C C . ILE A 1 193 ? -4.753 -0.560 -13.762 1.00 83.56 193 ILE A C 1
ATOM 1555 O O . ILE A 1 193 ? -5.147 -0.630 -12.597 1.00 83.56 193 ILE A O 1
ATOM 1559 N N . LEU A 1 194 ? -4.877 -1.584 -14.612 1.00 87.38 194 LEU A N 1
ATOM 1560 C CA . LEU A 1 194 ? -5.675 -2.771 -14.283 1.00 87.38 194 LEU A CA 1
ATOM 1561 C C . LEU A 1 194 ? -5.059 -3.585 -13.143 1.00 87.38 194 LEU A C 1
ATOM 1563 O O . LEU A 1 194 ? -5.751 -3.907 -12.175 1.00 87.38 194 LEU A O 1
ATOM 1567 N N . GLY A 1 195 ? -3.764 -3.880 -13.231 1.00 88.94 195 GLY A N 1
ATOM 1568 C CA . GLY A 1 195 ? -3.030 -4.626 -12.216 1.00 88.94 195 GLY A CA 1
ATOM 1569 C C . GLY A 1 195 ? -3.084 -3.941 -10.847 1.00 88.94 195 GLY A C 1
ATOM 1570 O O . GLY A 1 195 ? -3.568 -4.558 -9.893 1.00 88.94 195 GLY A O 1
ATOM 1571 N N . PRO A 1 196 ? -2.695 -2.656 -10.735 1.00 87.88 196 PRO A N 1
ATOM 1572 C CA . PRO A 1 196 ? -2.790 -1.920 -9.482 1.00 87.88 196 PRO A CA 1
ATOM 1573 C C . PRO A 1 196 ? -4.209 -1.813 -8.937 1.00 87.88 196 PRO A C 1
ATOM 1575 O O . PRO A 1 196 ? -4.398 -1.923 -7.728 1.00 87.88 196 PRO A O 1
ATOM 1578 N N . CYS A 1 197 ? -5.219 -1.656 -9.795 1.00 87.38 197 CYS A N 1
ATOM 1579 C CA . CYS A 1 197 ? -6.615 -1.627 -9.364 1.00 87.38 197 CYS A CA 1
ATOM 1580 C C . CYS A 1 197 ? -7.017 -2.923 -8.656 1.00 87.38 197 CYS A C 1
ATOM 1582 O O . CYS A 1 197 ? -7.465 -2.893 -7.509 1.00 87.38 197 CYS A O 1
ATOM 1584 N N . VAL A 1 198 ? -6.792 -4.068 -9.302 1.00 90.44 198 VAL A N 1
ATOM 1585 C CA . VAL A 1 198 ? -7.162 -5.377 -8.751 1.00 90.44 198 VAL A CA 1
ATOM 1586 C C . VAL A 1 198 ? -6.397 -5.662 -7.460 1.00 90.44 198 VAL A C 1
ATOM 1588 O O . VAL A 1 198 ? -6.993 -6.027 -6.446 1.00 90.44 198 VAL A O 1
ATOM 1591 N N . VAL A 1 199 ? -5.081 -5.465 -7.474 1.00 91.69 199 VAL A N 1
ATOM 1592 C CA . VAL A 1 199 ? -4.206 -5.826 -6.356 1.00 91.69 199 VAL A CA 1
ATOM 1593 C C . VAL A 1 199 ? -4.451 -4.930 -5.136 1.00 91.69 199 VAL A C 1
ATOM 1595 O O . VAL A 1 199 ? -4.543 -5.443 -4.020 1.00 91.69 199 VAL A O 1
ATOM 1598 N N . ASN A 1 200 ? -4.677 -3.624 -5.329 1.00 90.75 200 ASN A N 1
ATOM 1599 C CA . ASN A 1 200 ? -5.027 -2.718 -4.231 1.00 90.75 200 ASN A CA 1
ATOM 1600 C C . ASN A 1 200 ? -6.411 -3.027 -3.644 1.00 90.75 200 ASN A C 1
ATOM 1602 O O . ASN A 1 200 ? -6.580 -2.997 -2.425 1.00 90.75 200 ASN A O 1
ATOM 1606 N N . ILE A 1 201 ? -7.404 -3.369 -4.476 1.00 89.69 201 ILE A N 1
ATOM 1607 C CA . ILE A 1 201 ? -8.725 -3.803 -3.989 1.00 89.69 201 ILE A CA 1
ATOM 1608 C C . ILE A 1 201 ? -8.576 -5.018 -3.068 1.00 89.69 201 ILE A C 1
ATOM 1610 O O . ILE A 1 201 ? -9.121 -5.030 -1.961 1.00 89.69 201 ILE A O 1
ATOM 1614 N N . VAL A 1 202 ? -7.804 -6.021 -3.496 1.00 90.44 202 VAL A N 1
ATOM 1615 C CA . VAL A 1 202 ? -7.527 -7.216 -2.689 1.00 90.44 202 VAL A CA 1
ATOM 1616 C C . VAL A 1 202 ? -6.800 -6.843 -1.395 1.00 90.44 202 VAL A C 1
ATOM 1618 O O . VAL A 1 202 ? -7.207 -7.295 -0.323 1.00 90.44 202 VAL A O 1
ATOM 1621 N N . GLN A 1 203 ? -5.782 -5.982 -1.459 1.00 92.06 203 GLN A N 1
ATOM 1622 C CA . GLN A 1 203 ? -5.042 -5.508 -0.286 1.00 92.06 203 GLN A CA 1
ATOM 1623 C C . GLN A 1 203 ? -5.961 -4.870 0.760 1.00 92.06 203 GLN A C 1
ATOM 1625 O O . GLN A 1 203 ? -5.941 -5.271 1.928 1.00 92.06 203 GLN A O 1
ATOM 1630 N N . PHE A 1 204 ? -6.771 -3.884 0.364 1.00 88.81 204 PHE A N 1
ATOM 1631 C CA . PHE A 1 204 ? -7.666 -3.192 1.292 1.00 88.81 204 PHE A CA 1
ATOM 1632 C C . PHE A 1 204 ? -8.712 -4.142 1.871 1.00 88.81 204 PHE A C 1
ATOM 1634 O O . PHE A 1 204 ? -9.031 -4.072 3.060 1.00 88.81 204 PHE A O 1
ATOM 1641 N N . TRP A 1 205 ? -9.201 -5.092 1.071 1.00 88.19 205 TRP A N 1
ATOM 1642 C CA . TRP A 1 205 ? -10.110 -6.118 1.567 1.00 88.19 205 TRP A CA 1
ATOM 1643 C C . TRP A 1 205 ? -9.445 -6.977 2.650 1.00 88.19 205 TRP A C 1
ATOM 1645 O O . TRP A 1 205 ? -10.026 -7.152 3.729 1.00 88.19 205 TRP A O 1
ATOM 1655 N N . VAL A 1 206 ? -8.237 -7.489 2.396 1.00 89.56 206 VAL A N 1
ATOM 1656 C CA . VAL A 1 206 ? -7.480 -8.330 3.338 1.00 89.56 206 VAL A CA 1
ATOM 1657 C C . VAL A 1 206 ? -7.204 -7.587 4.646 1.00 89.56 206 VAL A C 1
ATOM 1659 O O . VAL A 1 206 ? -7.491 -8.122 5.721 1.00 89.56 206 VAL A O 1
ATOM 1662 N N . LEU A 1 207 ? -6.715 -6.347 4.573 1.00 87.19 207 LEU A N 1
ATOM 1663 C CA . LEU A 1 207 ? -6.434 -5.530 5.757 1.00 87.19 207 LEU A CA 1
ATOM 1664 C C . LEU A 1 207 ? -7.698 -5.255 6.578 1.00 87.19 207 LEU A C 1
ATOM 1666 O O . LEU A 1 207 ? -7.686 -5.415 7.801 1.00 87.19 207 LEU A O 1
ATOM 1670 N N . ASP A 1 208 ? -8.807 -4.913 5.923 1.00 85.88 208 ASP A N 1
ATOM 1671 C CA . ASP A 1 208 ? -10.072 -4.670 6.612 1.00 85.88 208 ASP A CA 1
ATOM 1672 C C . ASP A 1 208 ? -10.648 -5.948 7.257 1.00 85.88 208 ASP A C 1
ATOM 1674 O O . ASP A 1 208 ? -11.149 -5.901 8.383 1.00 85.88 208 ASP A O 1
ATOM 1678 N N . ASN A 1 209 ? -10.523 -7.113 6.601 1.00 85.31 209 ASN A N 1
ATOM 1679 C CA . ASN A 1 209 ? -10.909 -8.404 7.194 1.00 85.31 209 ASN A CA 1
ATOM 1680 C C . ASN A 1 209 ? -10.108 -8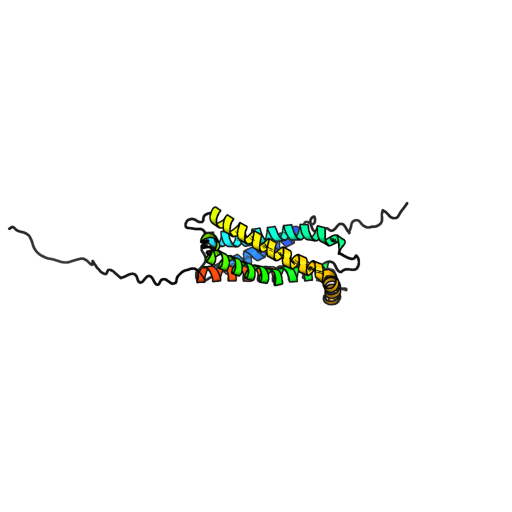.690 8.467 1.00 85.31 209 ASN A C 1
ATOM 1682 O O . ASN A 1 209 ? -10.683 -9.064 9.490 1.00 85.31 209 ASN A O 1
ATOM 1686 N N . TYR A 1 210 ? -8.791 -8.497 8.422 1.00 83.00 210 TYR A N 1
ATOM 1687 C CA . TYR A 1 210 ? -7.935 -8.730 9.580 1.00 83.00 210 TYR A CA 1
ATOM 1688 C C . TYR A 1 210 ? -8.279 -7.789 10.746 1.00 83.00 210 TYR A C 1
ATOM 1690 O O . TYR A 1 210 ? -8.433 -8.242 11.882 1.00 83.00 210 TYR A O 1
ATOM 1698 N N . LEU A 1 211 ? -8.468 -6.492 10.472 1.00 74.12 211 LEU A N 1
ATOM 1699 C CA . LEU A 1 211 ? -8.893 -5.509 11.476 1.00 74.12 211 LEU A CA 1
ATOM 1700 C C . LEU A 1 211 ? -10.214 -5.921 12.138 1.00 74.12 211 LEU A C 1
ATOM 1702 O O . LEU A 1 211 ? -10.323 -5.893 13.364 1.00 74.12 211 LEU A O 1
ATOM 1706 N N . LYS A 1 212 ? -11.186 -6.385 11.346 1.00 70.56 212 LYS A N 1
ATOM 1707 C CA . LYS A 1 212 ? -12.480 -6.865 11.844 1.00 70.56 212 LYS A CA 1
ATOM 1708 C C . LYS A 1 212 ? -12.359 -8.094 12.743 1.00 70.56 212 LYS A C 1
ATOM 1710 O O . LYS A 1 212 ? -12.954 -8.123 13.821 1.00 70.56 212 LYS A O 1
ATOM 1715 N N . HIS A 1 213 ? -11.623 -9.118 12.310 1.00 66.12 213 HIS A N 1
ATOM 1716 C CA . HIS A 1 213 ? -11.500 -10.363 13.072 1.00 66.12 213 HIS A CA 1
ATOM 1717 C C . HIS A 1 213 ? -10.873 -10.125 14.443 1.00 66.12 213 HIS A C 1
ATOM 1719 O O . HIS A 1 213 ? -11.315 -10.710 15.433 1.00 66.12 213 HIS A O 1
ATOM 1725 N N . VAL A 1 214 ? -9.910 -9.210 14.535 1.00 61.25 214 VAL A N 1
ATOM 1726 C CA . VAL A 1 214 ? -9.309 -8.884 15.828 1.00 61.25 214 VAL A CA 1
ATOM 1727 C C . VAL A 1 214 ? -10.305 -8.191 16.763 1.00 61.25 214 VAL A C 1
ATOM 1729 O O . VAL A 1 214 ? -10.358 -8.560 17.932 1.00 61.25 214 VAL A O 1
ATOM 1732 N N . VAL A 1 215 ? -11.158 -7.290 16.260 1.00 61.62 215 VAL A N 1
ATOM 1733 C CA . VAL A 1 215 ? -12.249 -6.694 17.062 1.00 61.62 215 VAL A CA 1
ATOM 1734 C C . VAL A 1 215 ? -13.219 -7.765 17.578 1.00 61.62 215 VAL A C 1
ATOM 1736 O O . VAL A 1 215 ? -13.710 -7.674 18.702 1.00 61.62 215 VAL A O 1
ATOM 1739 N N . SER A 1 216 ? -13.506 -8.796 16.776 1.00 56.56 216 SER A N 1
ATOM 1740 C CA . SER A 1 216 ? -14.410 -9.876 17.199 1.00 56.56 216 SER A CA 1
ATOM 1741 C C . SER A 1 216 ? -13.826 -10.760 18.307 1.00 56.56 216 SER A C 1
ATOM 1743 O O . SER A 1 216 ? -14.566 -11.189 19.184 1.00 56.56 216 SER A O 1
ATOM 1745 N N . LEU A 1 217 ? -12.507 -10.985 18.301 1.00 57.38 217 LEU A N 1
ATOM 1746 C CA . LEU A 1 217 ? -11.794 -11.782 19.307 1.00 57.38 217 LEU A CA 1
ATOM 1747 C C . LEU A 1 217 ? -11.558 -11.022 20.618 1.00 57.38 217 LEU A C 1
ATOM 1749 O O . LEU A 1 217 ? -11.445 -11.649 21.669 1.00 57.38 217 LEU A O 1
ATOM 1753 N N . SER A 1 218 ? -11.446 -9.691 20.572 1.00 51.56 218 SER A N 1
ATOM 1754 C CA . SER A 1 218 ? -11.184 -8.878 21.763 1.00 51.56 218 SER A CA 1
ATOM 1755 C C . SER A 1 218 ? -12.424 -8.638 22.624 1.00 51.56 218 SER A C 1
ATOM 1757 O O . SER A 1 218 ? -12.279 -8.353 23.809 1.00 51.56 218 SER A O 1
ATOM 1759 N N . LYS A 1 219 ? -13.642 -8.777 22.079 1.00 47.28 219 LYS A N 1
ATOM 1760 C CA . LYS A 1 219 ? -14.860 -8.739 22.897 1.00 47.28 219 LYS A CA 1
ATOM 1761 C C . LYS A 1 219 ? -14.985 -10.037 23.698 1.00 47.28 219 LYS A C 1
ATOM 1763 O O . LYS A 1 219 ? -15.105 -11.101 23.089 1.00 47.28 219 LYS A O 1
ATOM 1768 N N . PRO A 1 220 ? -15.018 -9.988 25.044 1.00 43.56 220 PRO A N 1
ATOM 1769 C CA . PRO A 1 220 ? -15.378 -11.160 25.822 1.00 43.56 220 PRO A CA 1
ATOM 1770 C C . PRO A 1 220 ? -16.783 -11.581 25.393 1.00 43.56 220 PRO A C 1
ATOM 1772 O O . PRO A 1 220 ? -17.707 -10.766 25.400 1.00 43.56 220 PRO A O 1
ATOM 1775 N N . THR A 1 221 ? -16.955 -12.844 25.011 1.00 44.91 221 THR A N 1
ATOM 1776 C CA . THR A 1 221 ? -18.291 -13.432 24.893 1.00 44.91 221 THR A CA 1
ATOM 1777 C C . THR A 1 221 ? -18.844 -13.560 26.308 1.00 44.91 221 THR A C 1
ATOM 1779 O O . THR A 1 221 ? -18.667 -14.580 26.965 1.00 44.91 221 THR A O 1
ATOM 1782 N N . SER A 1 222 ? -19.458 -12.499 26.821 1.00 36.94 222 SER A N 1
ATOM 1783 C CA . SER A 1 222 ? -20.326 -12.577 27.987 1.00 36.94 222 SER A CA 1
ATOM 1784 C C . SER A 1 222 ? -21.753 -12.812 27.489 1.00 36.94 222 SER A C 1
ATOM 1786 O O . SER A 1 222 ? -22.372 -11.895 26.947 1.00 36.94 222 SER A O 1
ATOM 1788 N N . PRO A 1 223 ? -22.326 -14.019 27.652 1.00 46.75 223 PRO A N 1
ATOM 1789 C CA . PRO A 1 223 ? -23.770 -14.145 27.610 1.00 46.75 223 PRO A CA 1
ATOM 1790 C C . PRO A 1 223 ? -24.304 -13.465 28.875 1.00 46.75 223 PRO A C 1
ATOM 1792 O O . PRO A 1 223 ? -24.276 -14.037 29.964 1.00 46.75 223 PRO A O 1
ATOM 1795 N N . ILE A 1 224 ? -24.759 -12.217 28.749 1.00 40.53 224 ILE A N 1
ATOM 1796 C CA . ILE A 1 224 ? -25.592 -11.592 29.778 1.00 40.53 224 ILE A CA 1
ATOM 1797 C C . ILE A 1 224 ? -26.920 -12.348 29.757 1.00 40.53 224 ILE A C 1
ATOM 1799 O O . ILE A 1 224 ? -27.800 -12.088 28.939 1.00 40.53 224 ILE A O 1
ATOM 1803 N N . ARG A 1 225 ? -27.040 -13.334 30.646 1.00 40.53 225 ARG A N 1
ATOM 1804 C CA . ARG A 1 225 ? -28.317 -13.916 31.038 1.00 40.53 225 ARG A CA 1
ATOM 1805 C C . ARG A 1 225 ? -28.986 -12.869 31.925 1.00 40.53 225 ARG A C 1
ATOM 1807 O O . ARG A 1 225 ? -28.648 -12.754 33.097 1.00 40.53 225 ARG A O 1
ATOM 1814 N N . VAL A 1 226 ? -29.850 -12.048 31.338 1.00 37.97 226 VAL A N 1
ATOM 1815 C CA . VAL A 1 226 ? -30.762 -11.193 32.105 1.00 37.97 226 VAL A CA 1
ATOM 1816 C C . VAL A 1 226 ? -31.675 -12.140 32.893 1.00 37.97 226 VAL A C 1
ATOM 1818 O O . VAL A 1 226 ? -32.324 -12.979 32.262 1.00 37.97 226 VAL A O 1
ATOM 1821 N N . PRO A 1 227 ? -31.709 -12.097 34.236 1.00 37.22 227 PRO A N 1
ATOM 1822 C CA . PRO A 1 227 ? -32.798 -12.716 34.972 1.00 37.22 227 PRO A CA 1
ATOM 1823 C C . PRO A 1 227 ? -34.067 -11.957 34.586 1.00 37.22 227 PRO A C 1
ATOM 1825 O O . PRO A 1 227 ? -34.129 -10.743 34.768 1.00 37.22 227 PRO A O 1
ATOM 1828 N N . ALA A 1 228 ? -35.037 -12.651 33.992 1.00 41.72 228 ALA A N 1
ATOM 1829 C CA . ALA A 1 228 ? -36.386 -12.125 33.880 1.00 41.72 228 ALA A CA 1
ATOM 1830 C C . ALA A 1 228 ? -36.928 -11.994 35.309 1.00 41.72 228 ALA A C 1
ATOM 1832 O O . ALA A 1 228 ? -37.200 -12.995 35.971 1.00 41.72 228 ALA A O 1
ATOM 1833 N N . ASP A 1 229 ? -36.962 -10.763 35.802 1.00 36.84 229 ASP A N 1
ATOM 1834 C CA . ASP A 1 229 ? -37.742 -10.378 36.967 1.00 36.84 229 ASP A CA 1
ATOM 1835 C C . ASP A 1 229 ? -39.198 -10.281 36.495 1.00 36.84 229 ASP A C 1
ATOM 1837 O O . ASP A 1 229 ? -39.636 -9.243 36.004 1.00 36.84 229 ASP A O 1
ATOM 1841 N N . ASP A 1 230 ? -39.911 -11.409 36.534 1.00 43.19 230 ASP A N 1
ATOM 1842 C CA . ASP A 1 230 ? -41.369 -11.424 36.435 1.00 43.19 230 ASP A CA 1
ATOM 1843 C C . ASP A 1 230 ? -41.924 -11.074 37.815 1.00 43.19 230 ASP A C 1
ATOM 1845 O O . ASP A 1 230 ? -42.224 -11.937 38.645 1.00 43.19 230 ASP A O 1
ATOM 1849 N N . SER A 1 231 ? -42.060 -9.778 38.071 1.00 42.69 231 SER A N 1
ATOM 1850 C CA . SER A 1 231 ? -43.004 -9.300 39.066 1.00 42.69 231 SER A CA 1
ATOM 1851 C C . SER A 1 231 ? -43.757 -8.071 38.558 1.00 42.69 231 SER A C 1
ATOM 1853 O O . SER A 1 231 ? -43.165 -7.075 38.153 1.00 42.69 231 SER A O 1
ATOM 1855 N N . LEU A 1 232 ? -45.085 -8.193 38.667 1.00 37.31 232 LEU A N 1
ATOM 1856 C CA . LEU A 1 232 ? -46.165 -7.215 38.497 1.00 37.31 232 LEU A CA 1
ATOM 1857 C C . LEU A 1 232 ? -46.951 -7.261 37.179 1.00 37.31 232 LEU A C 1
ATOM 1859 O O . LEU A 1 232 ? -46.802 -6.396 36.324 1.00 37.31 232 LEU A O 1
ATOM 1863 N N . ASP A 1 233 ? -47.937 -8.163 37.150 1.00 36.53 233 ASP A N 1
ATOM 1864 C 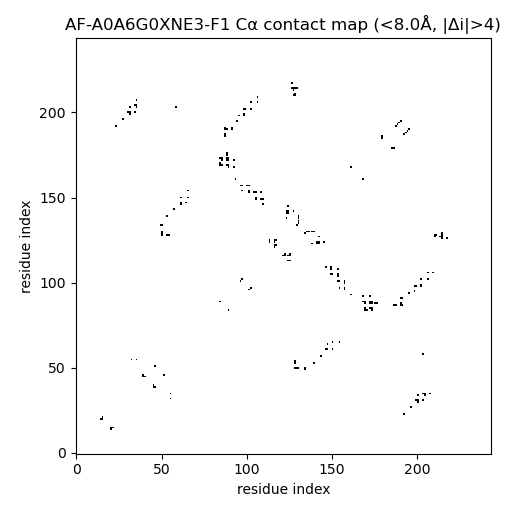CA . ASP A 1 233 ? -49.262 -7.833 36.621 1.00 36.53 233 ASP A CA 1
ATOM 1865 C C . ASP A 1 233 ? -50.241 -7.602 37.792 1.00 36.53 233 ASP A C 1
ATOM 1867 O O . ASP A 1 233 ? -50.397 -8.420 38.701 1.00 36.53 233 ASP A O 1
ATOM 1871 N N . THR A 1 234 ? -50.854 -6.421 37.750 1.00 35.66 234 THR A N 1
ATOM 1872 C CA . THR A 1 234 ? -52.125 -5.995 38.370 1.00 35.66 234 THR A CA 1
ATOM 1873 C C . THR A 1 234 ? -53.248 -6.931 37.878 1.00 35.66 234 THR A C 1
ATOM 1875 O O . THR A 1 234 ? -53.137 -7.494 36.799 1.00 35.66 234 THR A O 1
ATOM 1878 N N . ASP A 1 235 ? -54.373 -7.228 38.526 1.00 33.62 235 ASP A N 1
ATOM 1879 C CA . ASP A 1 235 ? -55.263 -6.553 39.473 1.00 33.62 235 ASP A CA 1
ATOM 1880 C C . ASP A 1 235 ? -56.347 -7.598 39.856 1.00 33.62 235 ASP A C 1
ATOM 1882 O O . ASP A 1 235 ? -56.681 -8.424 39.007 1.00 33.62 235 ASP A O 1
ATOM 1886 N N . THR A 1 236 ? -56.952 -7.558 41.056 1.00 32.97 236 THR A N 1
ATOM 1887 C CA . THR A 1 236 ? -58.431 -7.513 41.272 1.00 32.97 236 THR A CA 1
ATOM 1888 C C . THR A 1 236 ? -58.893 -7.848 42.704 1.00 32.97 236 THR A C 1
ATOM 1890 O O . THR A 1 236 ? -58.690 -8.934 43.232 1.00 32.97 236 THR A O 1
ATOM 1893 N N . SER A 1 237 ? -59.664 -6.900 43.253 1.00 32.28 237 SER A N 1
ATOM 1894 C CA . SER A 1 237 ? -60.770 -7.034 44.219 1.00 32.28 237 SER A CA 1
ATOM 1895 C C . SER A 1 237 ? -60.514 -7.657 45.604 1.00 32.28 237 SER A C 1
ATOM 1897 O O . SER A 1 237 ? -60.371 -8.864 45.753 1.00 32.28 237 SER A O 1
ATOM 1899 N N . SER A 1 238 ? -60.688 -6.868 46.669 1.00 34.34 238 SER A N 1
ATOM 1900 C CA . SER A 1 238 ? -61.969 -6.781 47.404 1.00 34.34 238 SER A CA 1
ATOM 1901 C C . SER A 1 238 ? -61.809 -6.159 48.806 1.00 34.34 238 SER A C 1
ATOM 1903 O O . SER A 1 238 ? -60.919 -6.506 49.571 1.00 34.34 238 SER A O 1
ATOM 1905 N N . THR A 1 239 ? -62.760 -5.273 49.136 1.00 37.22 239 THR A N 1
ATOM 1906 C CA . THR A 1 239 ? -63.293 -4.960 50.483 1.00 37.22 239 THR A CA 1
ATOM 1907 C C . THR A 1 239 ? -62.410 -4.295 51.560 1.00 37.22 239 THR A C 1
ATOM 1909 O O . THR A 1 239 ? -61.742 -4.957 52.337 1.00 37.22 239 THR A O 1
ATOM 1912 N N . THR A 1 240 ? -62.577 -2.963 51.641 1.00 37.56 240 THR A N 1
ATOM 1913 C CA . THR A 1 240 ? -62.959 -2.111 52.805 1.00 37.56 240 THR A CA 1
ATOM 1914 C C . THR A 1 240 ? -62.271 -2.214 54.187 1.00 37.56 240 THR A C 1
ATOM 1916 O O . THR A 1 240 ? -61.844 -3.277 54.617 1.00 37.56 240 THR A O 1
ATOM 1919 N N . PRO A 1 241 ? -62.214 -1.080 54.925 1.00 54.94 241 PRO A N 1
ATOM 1920 C CA . PRO A 1 241 ? -61.289 -0.838 56.031 1.00 54.94 241 PRO A CA 1
ATOM 1921 C C . PRO A 1 241 ? -61.911 -1.112 57.407 1.00 54.94 241 PRO A C 1
ATOM 1923 O O . PRO A 1 241 ? -63.131 -1.064 57.536 1.00 54.94 241 PRO A O 1
ATOM 1926 N N . LEU A 1 242 ? -61.074 -1.276 58.441 1.00 34.66 242 LEU A N 1
ATOM 1927 C CA . LEU A 1 242 ? -61.191 -0.623 59.761 1.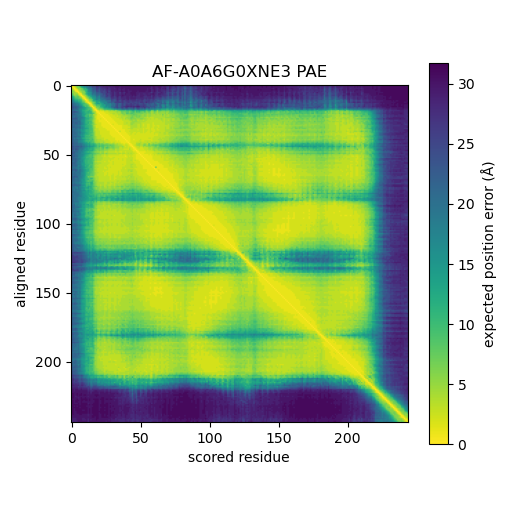00 34.66 242 LEU A CA 1
ATOM 1928 C C . LEU A 1 242 ? -60.168 -1.195 60.759 1.00 34.66 242 LEU A C 1
ATOM 1930 O O . LEU A 1 242 ? -59.967 -2.401 60.808 1.00 34.66 242 LEU A O 1
ATOM 1934 N N . LEU A 1 243 ? -59.563 -0.268 61.518 1.00 38.06 243 LEU A N 1
ATOM 1935 C CA . LEU A 1 243 ? -59.154 -0.324 62.937 1.00 38.06 243 LEU A CA 1
ATOM 1936 C C . LEU A 1 243 ? -59.097 -1.736 63.556 1.00 38.06 243 LEU A C 1
ATOM 1938 O O . LEU A 1 243 ? -60.117 -2.415 63.629 1.00 38.06 243 LEU A O 1
ATOM 1942 N N . LEU A 1 244 ? -57.972 -2.190 64.107 1.00 34.75 244 LEU A N 1
ATOM 1943 C CA . LEU A 1 244 ? -57.281 -1.647 65.284 1.00 34.75 244 LEU A CA 1
ATOM 1944 C C . LEU A 1 244 ? -55.909 -2.331 65.415 1.00 34.75 244 LEU A C 1
ATOM 1946 O O . LEU A 1 244 ? -55.827 -3.518 65.025 1.00 34.75 244 LEU A O 1
#

Organism: NCBI:txid100861

Mean predicted aligned error: 11.39 Å

Solvent-accessible surface area (backbone atoms only — not comparable to full-atom values): 14468 Å² total; per-residue (Å²): 145,84,90,83,85,77,81,60,95,80,76,64,88,55,80,83,76,44,70,64,56,56,50,52,54,51,49,46,51,51,50,43,52,49,51,55,51,54,49,46,74,70,36,87,81,60,72,58,65,71,55,50,51,57,55,50,47,47,52,53,54,47,51,51,50,52,50,54,50,49,57,56,47,52,66,69,48,51,86,74,60,60,94,86,53,47,64,64,36,34,50,36,53,52,48,49,46,47,55,53,53,34,50,54,44,42,55,51,48,54,50,50,52,34,54,50,22,58,75,73,66,39,64,74,61,52,44,56,84,66,37,66,92,73,72,37,66,67,51,47,49,55,43,41,54,54,48,50,53,42,51,52,54,31,48,52,54,50,48,54,50,49,62,75,44,40,68,66,46,38,58,51,22,41,60,71,46,52,83,34,73,91,38,62,70,60,43,51,45,42,49,71,45,52,48,50,46,55,53,49,44,52,48,54,51,54,52,53,50,52,51,50,53,52,46,62,69,70,51,79,89,71,83,81,77,75,78,82,78,89,78,84,81,88,85,86,88,84,84,88,88,78,89,133

pLDDT: mean 77.64, std 18.94, range [32.28, 96.62]

Nearest PDB structures (foldseek):
  7a0g-assembly1_GGG  TM=2.379E-01  e=5.867E+00  Serratia marcescens

Foldseek 3Di:
DPPPPPPDPPPPPCCPPDPVNVVLVVVLVVLLVVLLVVVQVVDVVHDDPVLSVLVVVLVVVLVVVVVVVVVVVVVVCPVVDDPPFDPLLLLLLLVLLCLPVLLVQLLVLLVVQLVVCVVVVPPLQVQLSDQDVVRDVVSSVVNSVSSNVSSVVSSVVSSVVCVVCVVVSRVVSCVVCVVCPVPVPVSCCVRVHVSCSVSVSVSSVVVVVSSVVSNVVPDPPDPPPDPPPPDDDDDDDDDDDDDD